Protein AF-A0A4R2IYU6-F1 (afdb_monomer)

Solvent-accessible surface area (backbone atoms only — not comparable to full-atom values): 14839 Å² total; per-residue (Å²): 131,87,82,82,88,81,87,75,98,66,88,64,83,90,69,80,81,78,95,63,88,62,85,87,67,79,88,76,94,66,89,81,74,94,73,83,86,86,77,95,80,71,84,42,64,59,97,87,40,78,43,42,67,61,51,51,54,51,47,34,72,75,39,57,57,58,56,26,46,67,47,80,46,49,68,41,36,50,54,26,50,54,53,52,53,53,54,50,52,56,51,52,55,57,43,68,75,42,82,72,53,42,72,46,58,60,93,90,40,75,15,55,51,54,50,53,22,25,50,51,28,48,44,44,56,48,45,42,25,22,60,69,48,48,84,73,74,45,64,37,72,16,45,72,57,85,49,81,77,46,43,96,46,53,65,52,39,82,84,64,82,76,55,68,69,60,53,47,54,52,47,52,54,51,48,52,53,50,52,56,46,46,74,69,53,46,57,69,66,62,70,40,79,43,59,58,57,75,86,69,59,83,66,89,64,90,65,84,64,46,69,57,63,57,55,61,78,80,70,75,69,80,81,84,74,77,81,76,78,77,83,73,92,128

pLDDT: mean 80.64, std 23.34, range [22.22, 97.94]

Sequence (234 aa):
MRSMTRYVDEDLHGAEFRECDLTGARLIGVVMQDAVIDGLITNLVVNGVEVTEYVEAELDRRHPVRVLIRSEDPADLREASRQLHAGWAATIERIRRTPGIERRSVNDEWSAVQTMRHLVFVHDSWFRRCCLGSTELFTPMGIGTTVEPYRGAHRLDLSLDPALDEIVSVRDAQTAELEAWLDEVTVEQLAARAPVPTTMSGRRTPGAARCGSASARCSTRPSSTTASASATST

InterPro domains:
  IPR001646 Pentapeptide repeat [PF00805] (12-34)
  IPR024775 Hercynine oxygenase, DinB-like domain [PF12867] (83-199)
  IPR034660 DinB/YfiT-like putative metalloenzymes [SSF109854] (103-197)

Radius of gyration: 20.35 Å; Cα contacts (8 Å, |Δi|>4): 181; chains: 1; bounding box: 49×52×54 Å

Secondary structure (DSSP, 8-state):
--------S---TT----S---TT----S---SS----SS--S-EETTEE-HHHHHHHHHHH-THHHHHT-S-HHHHHHHHHH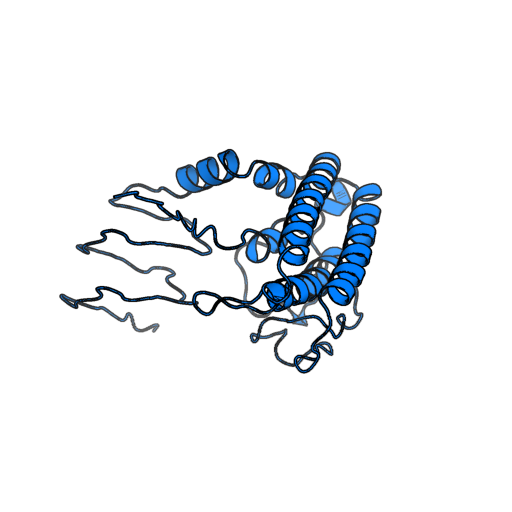HHHHHHHHHHHHHTSTTGGG--STTPPPHHHHHHHHHHHIIIIIIIIIS---PPPPTT----SSTTSTT-TT--TT----HHHHHHHHHHHHHHHHHHHHH--HHHHHSPP---GGG--S--SS---HHHHHHHHHS-S------------

Structure (mmCIF, N/CA/C/O backbone):
data_AF-A0A4R2IYU6-F1
#
_entry.id   AF-A0A4R2IYU6-F1
#
loop_
_atom_site.group_PDB
_atom_site.id
_atom_site.type_symbol
_atom_site.label_atom_id
_atom_site.label_alt_id
_atom_site.label_comp_id
_atom_site.label_asym_id
_atom_site.label_entity_id
_atom_site.label_seq_id
_atom_site.pdbx_PDB_ins_code
_atom_site.Cartn_x
_atom_site.Cartn_y
_atom_site.Cartn_z
_atom_site.occupancy
_atom_site.B_iso_or_equiv
_atom_site.auth_seq_id
_atom_site.auth_comp_id
_atom_site.auth_asym_id
_atom_site.auth_atom_id
_atom_site.pdbx_PDB_model_num
ATOM 1 N N . MET A 1 1 ? -23.569 17.917 -15.117 1.00 43.69 1 MET A N 1
ATOM 2 C CA . MET A 1 1 ? -23.890 16.497 -15.387 1.00 43.69 1 MET A CA 1
ATOM 3 C C . MET A 1 1 ? -22.587 15.785 -15.696 1.00 43.69 1 MET A C 1
ATOM 5 O O . MET A 1 1 ? -21.862 16.279 -16.548 1.00 43.69 1 MET A O 1
ATOM 9 N N . ARG A 1 2 ? -22.235 14.702 -14.990 1.00 60.19 2 ARG A N 1
ATOM 10 C CA . ARG A 1 2 ? -21.120 13.854 -15.441 1.00 60.19 2 ARG A CA 1
ATOM 11 C C . ARG A 1 2 ? -21.584 13.166 -16.725 1.00 60.19 2 ARG A C 1
ATOM 13 O O . ARG A 1 2 ? -22.625 12.517 -16.706 1.00 60.19 2 ARG A O 1
ATOM 20 N N . SER A 1 3 ? -20.877 13.394 -17.828 1.00 71.50 3 SER A N 1
ATOM 21 C CA . SER A 1 3 ? -21.131 12.673 -19.074 1.00 71.50 3 SER A CA 1
ATOM 22 C C . SER A 1 3 ? -20.770 11.206 -18.855 1.00 71.50 3 SER A C 1
ATOM 24 O O . SER A 1 3 ? -19.702 10.919 -18.316 1.00 71.50 3 SER A O 1
ATOM 26 N N . MET A 1 4 ? -21.668 10.291 -19.213 1.00 77.19 4 MET A N 1
ATOM 27 C CA . MET A 1 4 ? -21.377 8.861 -19.226 1.00 77.19 4 MET A CA 1
ATOM 28 C C . MET A 1 4 ? -20.820 8.517 -20.605 1.00 77.19 4 MET A C 1
ATOM 30 O O . MET A 1 4 ? -21.547 8.587 -21.594 1.00 77.19 4 MET A O 1
ATOM 34 N N . THR A 1 5 ? -19.546 8.137 -20.673 1.00 86.19 5 THR A N 1
ATOM 35 C CA . THR A 1 5 ? -18.973 7.556 -21.892 1.00 86.19 5 THR A CA 1
ATOM 36 C C . THR A 1 5 ? -19.460 6.116 -22.021 1.00 86.19 5 THR A C 1
ATOM 38 O O . THR A 1 5 ? -19.359 5.339 -21.070 1.00 86.19 5 THR A O 1
ATOM 41 N N . ARG A 1 6 ? -20.021 5.761 -23.180 1.00 88.94 6 ARG A N 1
ATOM 42 C CA . ARG A 1 6 ? -20.511 4.413 -23.486 1.00 88.94 6 ARG A CA 1
ATOM 43 C C . ARG A 1 6 ? -19.788 3.893 -24.724 1.00 88.94 6 ARG A C 1
ATOM 45 O O . ARG A 1 6 ? -19.853 4.536 -25.764 1.00 88.94 6 ARG A O 1
ATOM 52 N N . TYR A 1 7 ? -19.167 2.726 -24.600 1.00 91.12 7 TYR A N 1
ATOM 53 C CA . TYR A 1 7 ? -18.587 1.969 -25.709 1.00 91.12 7 TYR A CA 1
ATOM 54 C C . TYR A 1 7 ? -19.584 0.872 -26.116 1.00 91.12 7 TYR A C 1
ATOM 56 O O . TYR A 1 7 ? -20.155 0.221 -25.237 1.00 91.12 7 TYR A O 1
ATOM 64 N N . VAL A 1 8 ? -19.873 0.724 -27.412 1.00 92.75 8 VAL A N 1
ATOM 65 C CA . VAL A 1 8 ? -20.864 -0.232 -27.946 1.00 92.75 8 VAL A CA 1
ATOM 66 C C . VAL A 1 8 ? -20.242 -0.964 -29.124 1.00 92.75 8 VAL A C 1
ATOM 68 O O . VAL A 1 8 ? -19.805 -0.303 -30.055 1.00 92.75 8 VAL A O 1
ATOM 71 N N . ASP A 1 9 ? -20.214 -2.297 -29.063 1.00 90.31 9 ASP A N 1
ATOM 72 C CA . ASP A 1 9 ? -19.610 -3.179 -30.077 1.00 90.31 9 ASP A CA 1
ATOM 73 C C . ASP A 1 9 ? -18.148 -2.829 -30.425 1.00 90.31 9 ASP A C 1
ATOM 75 O O . ASP A 1 9 ? -17.659 -3.135 -31.509 1.00 90.31 9 ASP A O 1
ATOM 79 N N . GLU A 1 10 ? -17.446 -2.198 -29.479 1.00 90.81 10 GLU A N 1
ATOM 80 C CA . GLU A 1 10 ? -16.032 -1.846 -29.598 1.00 90.81 10 GLU A CA 1
ATOM 81 C C . GLU A 1 10 ? -15.148 -3.017 -29.166 1.00 90.81 10 GLU A C 1
ATOM 83 O O . GLU A 1 10 ? -15.394 -3.652 -28.133 1.00 90.81 10 GLU A O 1
ATOM 88 N N . ASP A 1 11 ? -14.081 -3.259 -29.926 1.00 90.81 11 ASP A N 1
ATOM 89 C CA . ASP A 1 11 ? -13.046 -4.215 -29.552 1.00 90.81 11 ASP A CA 1
ATOM 90 C C . ASP A 1 11 ? -12.036 -3.551 -28.605 1.00 90.81 11 ASP A C 1
ATOM 92 O O . ASP A 1 11 ? -11.278 -2.660 -28.990 1.00 90.81 11 ASP A O 1
ATOM 96 N N . LEU A 1 12 ? -12.050 -3.983 -27.343 1.00 91.00 12 LEU A N 1
ATOM 97 C CA . LEU A 1 12 ? -11.116 -3.552 -26.299 1.00 91.00 12 LEU A CA 1
ATOM 98 C C . LEU A 1 12 ? -10.103 -4.652 -25.952 1.00 91.00 12 LEU A C 1
ATOM 100 O O . LEU A 1 12 ? -9.569 -4.680 -24.840 1.00 91.00 12 LEU A O 1
ATOM 104 N N . HIS A 1 13 ? -9.850 -5.590 -26.867 1.00 91.31 13 HIS A N 1
ATOM 105 C CA . HIS A 1 13 ? -8.837 -6.614 -26.665 1.00 91.31 13 HIS A CA 1
ATOM 106 C C . HIS A 1 13 ? -7.462 -5.985 -26.393 1.00 91.31 13 HIS A C 1
ATOM 108 O O . HIS A 1 13 ? -6.998 -5.107 -27.118 1.00 91.31 13 HIS A O 1
ATOM 114 N N . GLY A 1 14 ? -6.809 -6.434 -25.317 1.00 88.88 14 GLY A N 1
ATOM 115 C CA . GLY A 1 14 ? -5.515 -5.901 -24.886 1.00 88.88 14 GLY A CA 1
ATOM 116 C C . GLY A 1 14 ? -5.564 -4.504 -24.253 1.00 88.88 14 GLY A C 1
ATOM 117 O O . GLY A 1 14 ? -4.506 -3.922 -24.028 1.00 88.88 14 GLY A O 1
ATOM 118 N N . ALA A 1 15 ? -6.747 -3.952 -23.957 1.00 91.50 15 ALA A N 1
ATOM 119 C CA . ALA A 1 15 ? -6.852 -2.667 -23.271 1.00 91.50 15 ALA A CA 1
ATOM 120 C C . ALA A 1 15 ? -6.347 -2.752 -21.817 1.00 91.50 15 ALA A C 1
ATOM 122 O O . ALA A 1 15 ? -6.791 -3.600 -21.042 1.00 91.50 15 ALA A O 1
ATOM 123 N N . GLU A 1 16 ? -5.469 -1.822 -21.434 1.00 90.19 16 GLU A N 1
ATOM 124 C CA . GLU A 1 16 ? -5.011 -1.625 -20.055 1.00 90.19 16 GLU A CA 1
ATOM 125 C C . GLU A 1 16 ? -5.639 -0.355 -19.466 1.00 90.19 16 GLU A C 1
ATOM 127 O O . GLU A 1 16 ? -5.557 0.730 -20.045 1.00 90.19 16 GLU A O 1
ATOM 132 N N . PHE A 1 17 ? -6.241 -0.482 -18.282 1.00 90.25 17 PHE A N 1
ATOM 133 C CA . PHE A 1 17 ? -6.795 0.639 -17.522 1.00 90.25 17 PHE A CA 1
ATOM 134 C C . PHE A 1 17 ? -5.926 0.913 -16.290 1.00 90.25 17 PHE A C 1
ATOM 136 O O . PHE A 1 17 ? -6.202 0.413 -15.201 1.00 90.25 17 PHE A O 1
ATOM 143 N N . ARG A 1 18 ? -4.872 1.720 -16.451 1.00 86.00 18 ARG A N 1
ATOM 144 C CA . ARG A 1 18 ? -3.961 2.102 -15.360 1.00 86.00 18 ARG A CA 1
ATOM 145 C C . ARG A 1 18 ? -4.443 3.375 -14.659 1.00 86.00 18 ARG A C 1
ATOM 147 O O . ARG A 1 18 ? -4.779 4.356 -15.316 1.00 86.00 18 ARG A O 1
ATOM 154 N N . GLU A 1 19 ? -4.501 3.344 -13.325 1.00 82.56 19 GLU A N 1
ATOM 155 C CA . GLU A 1 19 ? -4.902 4.479 -12.465 1.00 82.56 19 GLU A CA 1
ATOM 156 C C . GLU A 1 19 ? -6.270 5.110 -12.823 1.00 82.56 19 GLU A C 1
ATOM 158 O O . GLU A 1 19 ? -6.508 6.304 -12.631 1.00 82.56 19 GLU A O 1
ATOM 163 N N . CYS A 1 20 ? -7.201 4.302 -13.340 1.00 86.62 20 CYS A N 1
ATOM 164 C CA . CYS A 1 20 ? -8.527 4.753 -13.758 1.00 86.62 20 CYS A CA 1
ATOM 165 C C . CYS A 1 20 ? -9.568 4.641 -12.631 1.00 86.62 20 CYS 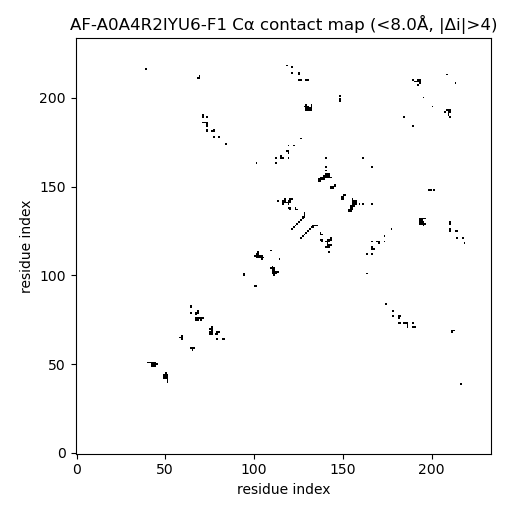A C 1
ATOM 167 O O . CYS A 1 20 ? -9.695 3.603 -11.983 1.00 86.62 20 CYS A O 1
ATOM 169 N N . ASP A 1 21 ? -10.385 5.683 -12.447 1.00 87.56 21 ASP A N 1
ATOM 170 C CA . ASP A 1 21 ? -11.579 5.607 -11.596 1.00 87.56 21 ASP A CA 1
ATOM 171 C C . ASP A 1 21 ? -12.714 4.899 -12.354 1.00 87.56 21 ASP A C 1
ATOM 173 O O . ASP A 1 21 ? -13.377 5.489 -13.209 1.00 87.56 21 ASP A O 1
ATOM 177 N N . LEU A 1 22 ? -12.931 3.623 -12.028 1.00 90.44 22 LEU A N 1
ATOM 178 C CA . LEU A 1 22 ? -14.011 2.797 -12.577 1.00 90.44 22 LEU A CA 1
ATOM 179 C C . LEU A 1 22 ? -15.264 2.781 -11.685 1.00 90.44 22 LEU A C 1
ATOM 181 O O . LEU A 1 22 ? -16.122 1.907 -11.831 1.00 90.44 22 LEU A O 1
ATOM 185 N N . THR A 1 23 ? -15.410 3.737 -10.761 1.00 89.62 23 THR A N 1
ATOM 186 C CA . THR A 1 23 ? -16.588 3.816 -9.888 1.00 89.62 23 THR A CA 1
ATOM 187 C C . THR A 1 23 ? -17.872 3.913 -10.713 1.00 89.62 23 THR A C 1
ATOM 189 O O . THR A 1 23 ? -18.093 4.869 -11.457 1.00 89.62 23 THR A O 1
ATOM 192 N N . GLY A 1 24 ? -18.757 2.927 -10.549 1.00 90.50 24 GLY A N 1
ATOM 193 C CA . GLY A 1 24 ? -20.026 2.853 -11.274 1.00 90.50 24 GLY A CA 1
ATOM 194 C C . GLY A 1 24 ? -19.912 2.372 -12.726 1.00 90.50 24 GLY A C 1
ATOM 195 O O . GLY A 1 24 ? -20.913 2.421 -13.446 1.00 90.50 24 GLY A O 1
ATOM 196 N N . ALA A 1 25 ? -18.739 1.901 -13.165 1.00 92.81 25 ALA A N 1
ATOM 197 C CA . ALA A 1 25 ? -18.583 1.252 -14.462 1.00 92.81 25 ALA A CA 1
ATOM 198 C C . ALA A 1 25 ? -19.480 0.007 -14.559 1.00 92.81 2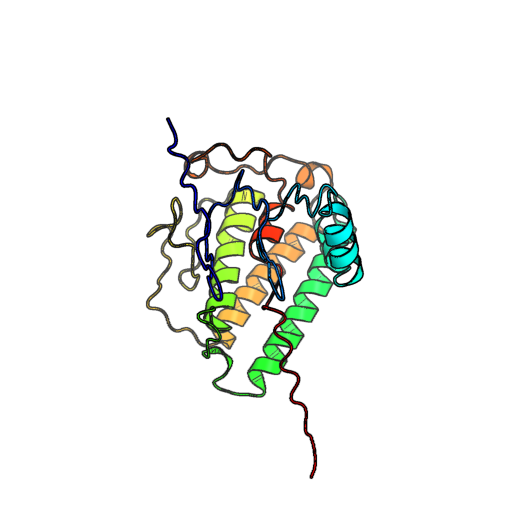5 ALA A C 1
ATOM 200 O O . ALA A 1 25 ? -19.673 -0.730 -13.591 1.00 92.81 25 ALA A O 1
ATOM 201 N N . ARG A 1 26 ? -20.056 -0.225 -15.744 1.00 92.94 26 ARG A N 1
ATOM 202 C CA . ARG A 1 26 ? -20.939 -1.366 -16.014 1.00 92.94 26 ARG A CA 1
ATOM 203 C C . ARG A 1 26 ? -20.445 -2.115 -17.241 1.00 92.94 26 ARG A C 1
ATOM 205 O O . ARG A 1 26 ? -20.504 -1.587 -18.346 1.00 92.94 26 ARG A O 1
ATOM 212 N N . LEU A 1 27 ? -20.017 -3.354 -17.030 1.00 93.06 27 LEU A N 1
ATOM 213 C CA . LEU A 1 27 ? -19.552 -4.268 -18.067 1.00 93.06 27 LEU A CA 1
ATOM 214 C C . LEU A 1 27 ? -20.705 -5.221 -18.423 1.00 93.06 27 LEU A C 1
ATOM 216 O O . LEU A 1 27 ? -20.923 -6.221 -17.747 1.00 93.06 27 LEU A O 1
ATOM 220 N N . ILE A 1 28 ? -21.520 -4.857 -19.419 1.00 92.69 28 ILE A N 1
ATOM 221 C CA . ILE A 1 28 ? -22.742 -5.593 -19.794 1.00 92.69 28 ILE A CA 1
ATOM 222 C C . ILE A 1 28 ? -22.544 -6.234 -21.163 1.00 92.69 28 ILE A C 1
ATOM 224 O O . ILE A 1 28 ? -22.266 -5.521 -22.122 1.00 92.69 28 ILE A O 1
ATOM 228 N N . GLY A 1 29 ? -22.733 -7.553 -21.258 1.00 92.00 29 GLY A N 1
ATOM 229 C CA . GLY A 1 29 ? -22.579 -8.287 -22.521 1.00 92.00 29 GLY A CA 1
ATOM 230 C C . GLY A 1 29 ? -21.136 -8.347 -23.032 1.00 92.00 29 GLY A C 1
ATOM 231 O O . GLY A 1 29 ? -20.924 -8.601 -24.210 1.00 92.00 29 GLY A O 1
ATOM 232 N N . VAL A 1 30 ? -20.154 -8.088 -22.163 1.00 93.56 30 VAL A N 1
ATOM 233 C CA . VAL A 1 30 ? -18.732 -8.117 -22.516 1.00 93.56 30 VAL A CA 1
ATOM 234 C C . VAL A 1 30 ? -18.206 -9.548 -22.592 1.00 93.56 30 VAL A C 1
ATOM 236 O O . VAL A 1 30 ? -18.663 -10.432 -21.864 1.00 93.56 30 VAL A O 1
ATOM 239 N N . VAL A 1 31 ? -17.186 -9.760 -23.419 1.00 92.69 31 VAL A N 1
ATOM 240 C CA . VAL A 1 31 ? -16.350 -10.961 -23.362 1.00 92.69 31 VAL A CA 1
ATOM 241 C C . VAL A 1 31 ? -15.162 -10.658 -22.452 1.00 92.69 31 VAL A C 1
ATOM 243 O O . VAL A 1 31 ? -14.342 -9.804 -22.772 1.00 92.69 31 VAL A O 1
ATOM 246 N N . MET A 1 32 ? -15.075 -11.340 -21.308 1.00 90.81 32 MET A N 1
ATOM 247 C CA . MET A 1 32 ? -13.941 -11.238 -20.381 1.00 90.81 32 MET A CA 1
ATOM 248 C C . MET A 1 32 ? -13.262 -12.599 -20.252 1.00 90.81 32 MET A C 1
ATOM 250 O O . MET A 1 32 ? -13.697 -13.449 -19.479 1.00 90.81 32 MET A O 1
ATOM 254 N N . GLN A 1 33 ? -12.208 -12.801 -21.037 1.00 91.81 33 GLN A N 1
ATOM 255 C CA . GLN A 1 33 ? -11.322 -13.964 -20.974 1.00 91.81 33 GLN A CA 1
ATOM 256 C C . GLN A 1 33 ? -9.929 -13.466 -20.597 1.00 91.81 33 GLN A C 1
ATOM 258 O O . GLN A 1 33 ? -9.501 -12.435 -21.109 1.00 91.81 33 GLN A O 1
ATOM 263 N N . ASP A 1 34 ? -9.279 -14.146 -19.650 1.00 92.25 34 ASP A N 1
ATOM 264 C CA . ASP A 1 34 ? -7.951 -13.780 -19.132 1.00 92.25 34 ASP A CA 1
ATOM 265 C C . ASP A 1 34 ? -7.846 -12.333 -18.604 1.00 92.25 34 ASP A C 1
ATOM 267 O O . ASP A 1 34 ? -6.776 -11.729 -18.571 1.00 92.25 34 ASP A O 1
ATOM 271 N N . ALA A 1 35 ? -8.972 -11.770 -18.154 1.00 92.38 35 ALA A N 1
ATOM 272 C CA . ALA A 1 35 ? -9.025 -10.430 -17.589 1.00 92.38 35 ALA A CA 1
ATOM 273 C C . ALA A 1 35 ? -8.446 -10.411 -16.167 1.00 92.38 35 ALA A C 1
ATOM 275 O O . ALA A 1 35 ? -8.871 -11.174 -15.295 1.00 92.38 35 ALA A O 1
ATOM 276 N N . VAL A 1 36 ? -7.519 -9.487 -15.923 1.00 91.88 36 VAL A N 1
ATOM 277 C CA . VAL A 1 36 ? -6.934 -9.240 -14.603 1.00 91.88 36 VAL A CA 1
ATOM 278 C C . VAL A 1 36 ? -7.460 -7.914 -14.073 1.00 91.88 36 VAL A C 1
ATOM 280 O O . VAL A 1 36 ? -7.425 -6.901 -14.767 1.00 91.88 36 VAL A O 1
ATOM 283 N N . ILE A 1 37 ? -7.953 -7.927 -12.836 1.00 92.44 37 ILE A N 1
ATOM 284 C CA . ILE A 1 37 ? -8.394 -6.730 -12.122 1.00 92.44 37 ILE A CA 1
ATOM 285 C C . ILE A 1 37 ? -7.563 -6.641 -10.847 1.00 92.44 37 ILE A C 1
ATOM 287 O O . ILE A 1 37 ? -7.622 -7.538 -10.006 1.00 92.44 37 ILE A O 1
ATOM 291 N N . ASP A 1 38 ? -6.797 -5.565 -10.716 1.00 89.00 38 ASP A N 1
ATOM 292 C CA . ASP A 1 38 ? -5.975 -5.270 -9.546 1.00 89.00 38 ASP A CA 1
ATOM 293 C C . ASP A 1 38 ? -6.199 -3.808 -9.138 1.00 89.00 38 ASP A C 1
ATOM 295 O O . ASP A 1 38 ? -6.287 -2.920 -9.989 1.00 89.00 38 ASP A O 1
ATOM 299 N N . GLY A 1 39 ? -6.381 -3.567 -7.840 1.00 88.50 39 GLY A N 1
ATOM 300 C CA . GLY A 1 39 ? -6.621 -2.237 -7.292 1.00 88.50 39 GLY A CA 1
ATOM 301 C C . GLY A 1 39 ? -7.490 -2.248 -6.036 1.00 88.50 39 GLY A C 1
ATOM 302 O O . GLY A 1 39 ? -7.691 -3.276 -5.387 1.00 88.50 39 GLY A O 1
ATOM 303 N N . LEU A 1 40 ? -8.039 -1.080 -5.690 1.00 86.94 40 LEU A N 1
ATOM 304 C CA . LEU A 1 40 ? -9.013 -0.950 -4.605 1.00 86.94 40 LEU A CA 1
ATOM 305 C C . LEU A 1 40 ? -10.400 -1.381 -5.095 1.00 86.94 40 LEU A C 1
ATOM 307 O O . LEU A 1 40 ? -11.165 -0.578 -5.629 1.00 86.94 40 LEU A O 1
ATOM 311 N N . ILE A 1 41 ? -10.717 -2.655 -4.899 1.00 91.56 41 ILE A N 1
ATOM 312 C CA . ILE A 1 41 ? -11.961 -3.264 -5.368 1.00 91.56 41 ILE A CA 1
ATOM 313 C C . ILE A 1 41 ? -12.922 -3.396 -4.189 1.00 91.56 41 ILE A C 1
ATOM 315 O O . ILE A 1 41 ? -12.610 -4.035 -3.190 1.00 91.56 41 ILE A O 1
ATOM 319 N N . THR A 1 42 ? -14.108 -2.802 -4.308 1.00 91.50 42 THR A N 1
ATOM 320 C CA . THR A 1 42 ? -15.197 -2.982 -3.338 1.00 91.50 42 THR A CA 1
ATOM 321 C C . THR A 1 42 ? -16.509 -3.205 -4.078 1.00 91.50 42 THR A C 1
ATOM 323 O O . THR A 1 42 ? -16.722 -2.617 -5.140 1.00 91.50 42 THR A O 1
ATOM 326 N N . ASN A 1 43 ? -17.382 -4.041 -3.516 1.00 94.75 43 ASN A N 1
ATOM 327 C CA . ASN A 1 43 ? -18.715 -4.347 -4.042 1.00 94.75 43 ASN A CA 1
ATOM 328 C C . ASN A 1 43 ? -18.683 -4.833 -5.507 1.00 94.75 43 ASN A C 1
ATOM 330 O O . ASN A 1 43 ? -19.474 -4.376 -6.341 1.00 94.75 43 ASN A O 1
ATOM 334 N N . LEU A 1 44 ? -17.732 -5.712 -5.841 1.00 95.38 44 LEU A N 1
ATOM 335 C CA . LEU A 1 44 ? -17.570 -6.225 -7.200 1.00 95.38 44 LEU A CA 1
ATOM 336 C C . LEU A 1 44 ? -18.611 -7.307 -7.475 1.00 95.38 44 LEU A C 1
ATOM 338 O O . LEU A 1 44 ? -18.635 -8.345 -6.821 1.00 95.38 44 LEU A O 1
ATOM 342 N N . VAL A 1 45 ? -19.424 -7.092 -8.508 1.00 96.38 45 VAL A N 1
ATOM 343 C CA . VAL A 1 45 ? -20.440 -8.054 -8.939 1.00 96.38 45 VAL A CA 1
ATOM 344 C C . VAL A 1 45 ? -20.035 -8.692 -10.265 1.00 96.38 45 VAL A C 1
ATOM 346 O O . VAL A 1 45 ? -19.926 -8.004 -11.279 1.00 96.38 45 VAL A O 1
ATOM 349 N N . VAL A 1 46 ? -19.873 -10.016 -10.277 1.00 96.31 46 VAL A N 1
ATOM 350 C CA . VAL A 1 46 ? -19.584 -10.820 -11.472 1.00 96.31 46 VAL A CA 1
ATOM 351 C C . VAL A 1 46 ? -20.803 -11.677 -11.790 1.00 96.31 46 VAL A C 1
ATOM 353 O O . VAL A 1 46 ? -21.230 -12.485 -10.971 1.00 96.31 46 VAL A O 1
ATOM 356 N N . ASN A 1 47 ? -21.394 -11.491 -12.974 1.00 94.81 47 ASN A N 1
ATOM 357 C CA . ASN A 1 47 ? -22.594 -12.221 -13.413 1.00 94.81 47 ASN A CA 1
ATOM 358 C C . ASN A 1 47 ? -23.748 -12.215 -12.384 1.00 94.81 47 ASN A C 1
ATOM 360 O O . ASN A 1 47 ? -24.472 -13.196 -12.242 1.00 94.81 47 ASN A O 1
ATOM 364 N N . GLY A 1 48 ? -23.924 -11.104 -11.661 1.00 95.75 48 GLY A N 1
ATOM 365 C CA . GLY A 1 48 ? -24.971 -10.948 -10.643 1.00 95.75 48 GLY A CA 1
ATOM 366 C C . GLY A 1 48 ? -24.601 -11.442 -9.239 1.00 95.75 48 GLY A C 1
ATOM 367 O O . GLY A 1 48 ? -25.417 -11.305 -8.333 1.00 95.75 48 GLY A O 1
ATOM 368 N N . VAL A 1 49 ? -23.387 -11.963 -9.038 1.00 97.31 49 VAL A N 1
ATOM 369 C CA . VAL A 1 49 ? -22.881 -12.425 -7.737 1.00 97.31 49 VAL A CA 1
ATOM 370 C C . VAL A 1 49 ? -21.864 -11.428 -7.189 1.00 97.31 49 VAL A C 1
ATOM 372 O O . VAL A 1 49 ? -20.903 -11.098 -7.877 1.00 97.31 49 VAL A O 1
ATOM 375 N N . GLU A 1 50 ? -22.072 -10.950 -5.963 1.00 97.19 50 GLU A N 1
ATOM 376 C CA . GLU A 1 50 ? -21.076 -10.171 -5.215 1.00 97.19 50 GLU A CA 1
ATOM 377 C C . GLU A 1 50 ? -19.929 -11.108 -4.804 1.00 97.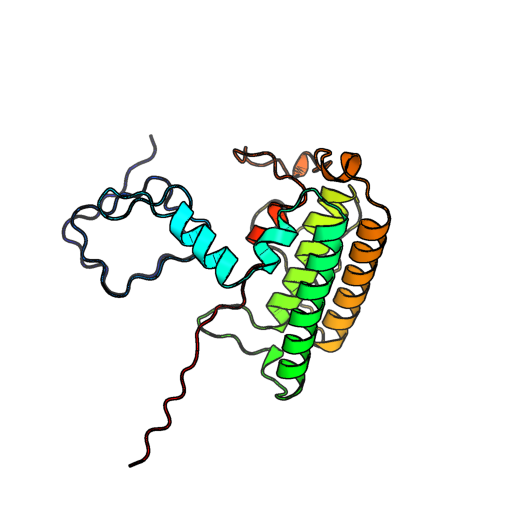19 50 GLU A C 1
ATOM 379 O O . GLU A 1 50 ? -20.179 -12.155 -4.206 1.00 97.19 50 GLU A O 1
ATOM 384 N N . VAL A 1 51 ? -18.692 -10.781 -5.187 1.00 97.19 51 VAL A N 1
ATOM 385 C CA . VAL A 1 51 ? -17.522 -11.655 -4.980 1.00 97.19 51 VAL A CA 1
ATOM 386 C C . VAL A 1 51 ? -16.451 -11.049 -4.075 1.00 97.19 51 VAL A C 1
ATOM 388 O O . VAL A 1 51 ? -15.453 -11.719 -3.805 1.00 97.19 51 VAL A O 1
ATOM 391 N N . THR A 1 52 ? -16.606 -9.809 -3.603 1.00 95.50 52 THR A N 1
ATOM 392 C CA . THR A 1 52 ? -15.592 -9.129 -2.788 1.00 95.50 52 THR A CA 1
ATOM 393 C C . THR A 1 52 ? -15.285 -9.907 -1.511 1.00 95.50 52 THR A C 1
ATOM 395 O O . THR A 1 52 ? -14.108 -10.102 -1.218 1.00 95.50 52 THR A O 1
ATOM 398 N N . GLU A 1 53 ? -16.282 -10.431 -0.792 1.00 94.81 53 GLU A N 1
ATOM 399 C CA . GLU A 1 53 ? -16.019 -11.205 0.436 1.00 94.81 53 GLU A CA 1
ATOM 400 C C . GLU A 1 53 ? -15.217 -12.487 0.172 1.00 94.81 53 GLU A C 1
ATOM 402 O O . GLU A 1 53 ? -14.289 -12.808 0.917 1.00 94.81 53 GLU A O 1
ATOM 407 N N . TYR A 1 54 ? -15.528 -13.199 -0.915 1.00 95.75 54 TYR A N 1
ATOM 408 C CA . TYR A 1 54 ? -14.777 -14.390 -1.317 1.00 95.75 54 TYR A CA 1
ATOM 409 C C . TYR A 1 54 ? -13.316 -14.048 -1.638 1.00 95.75 54 TYR A C 1
ATOM 411 O O . TYR A 1 54 ? -12.401 -14.752 -1.206 1.00 95.75 54 TYR A O 1
ATOM 419 N N . VAL A 1 55 ? -13.088 -12.953 -2.370 1.00 95.81 55 VAL A N 1
ATOM 420 C CA . VAL A 1 55 ? -11.737 -12.493 -2.715 1.00 95.81 55 VAL A CA 1
ATOM 421 C C . VAL A 1 55 ? -10.966 -12.075 -1.463 1.00 95.81 55 VAL A C 1
ATOM 423 O O . VAL A 1 55 ? -9.817 -12.481 -1.311 1.00 95.81 55 VAL A O 1
ATOM 426 N N . GLU A 1 56 ? -11.580 -11.323 -0.546 1.00 94.06 56 GLU A N 1
ATOM 427 C CA . GLU A 1 56 ? -10.941 -10.914 0.712 1.00 94.06 56 GLU A CA 1
ATOM 428 C C . GLU A 1 56 ? -10.578 -12.116 1.591 1.00 94.06 56 GLU A C 1
ATOM 430 O O . GLU A 1 56 ? -9.437 -12.221 2.044 1.00 94.06 56 GLU A O 1
ATOM 435 N N . ALA A 1 57 ? -11.489 -13.080 1.755 1.00 95.38 57 ALA A N 1
ATOM 436 C CA . ALA A 1 57 ? -11.210 -14.308 2.497 1.00 95.38 57 ALA A CA 1
ATOM 437 C C . ALA A 1 57 ? -10.047 -15.102 1.878 1.00 95.38 57 ALA A C 1
ATOM 439 O O . ALA A 1 57 ? -9.197 -15.649 2.587 1.00 95.38 57 ALA A O 1
ATOM 440 N N . GLU A 1 58 ? -9.970 -15.142 0.548 1.00 96.81 58 GLU A N 1
ATOM 441 C CA . GLU A 1 58 ? -8.906 -15.853 -0.148 1.00 96.81 58 GLU A CA 1
ATOM 442 C C . GLU A 1 58 ? -7.564 -15.105 -0.113 1.00 96.81 58 GLU A C 1
ATOM 444 O O . GLU A 1 58 ? -6.495 -15.724 -0.052 1.00 96.81 58 GLU A O 1
ATOM 449 N N . LEU A 1 59 ? -7.590 -13.771 -0.083 1.00 94.56 59 LEU A N 1
ATOM 450 C CA . LEU A 1 59 ? -6.407 -12.959 0.194 1.00 94.56 59 LEU A CA 1
ATOM 451 C C . LEU A 1 59 ? -5.893 -13.201 1.612 1.00 94.56 59 LEU A C 1
ATOM 453 O O . LEU A 1 59 ? -4.684 -13.361 1.782 1.00 94.56 59 LEU A O 1
ATOM 457 N N . ASP A 1 60 ? -6.782 -13.281 2.596 1.00 95.00 60 ASP A N 1
ATOM 458 C CA . ASP A 1 60 ? -6.434 -13.537 3.994 1.00 95.00 60 ASP A CA 1
ATOM 459 C C . ASP A 1 60 ? -5.868 -14.942 4.196 1.00 95.00 60 ASP A C 1
ATOM 461 O O . ASP A 1 60 ? -4.864 -15.112 4.888 1.00 95.00 60 ASP A O 1
ATOM 465 N N . ARG A 1 61 ? -6.427 -15.950 3.516 1.00 96.06 61 ARG A N 1
ATOM 466 C CA . ARG A 1 61 ? -5.880 -17.312 3.532 1.00 96.06 61 ARG A CA 1
ATOM 467 C C . ARG A 1 61 ? -4.467 -17.371 2.945 1.00 96.06 61 ARG A C 1
ATOM 469 O O . ARG A 1 61 ? -3.616 -18.095 3.458 1.00 96.06 61 ARG A O 1
ATOM 476 N N . ARG A 1 62 ? -4.212 -16.644 1.850 1.00 95.31 62 ARG A N 1
ATOM 477 C CA . ARG A 1 62 ? -2.891 -16.603 1.192 1.00 95.31 62 ARG A CA 1
ATOM 478 C C . ARG A 1 62 ? -1.880 -15.744 1.945 1.00 95.31 62 ARG A C 1
ATOM 480 O O . ARG A 1 62 ? -0.689 -16.032 1.876 1.00 95.31 62 ARG A O 1
ATOM 487 N N . HIS A 1 63 ? -2.345 -14.703 2.631 1.00 92.38 63 HIS A N 1
ATOM 488 C CA . HIS A 1 63 ? -1.520 -13.718 3.331 1.00 92.38 63 HIS A CA 1
ATOM 489 C C . HIS A 1 63 ? -2.058 -13.480 4.749 1.00 92.38 63 HIS A C 1
ATOM 491 O O . HIS A 1 63 ? -2.629 -12.417 5.006 1.00 92.38 63 HIS A O 1
ATOM 497 N N . PRO A 1 64 ? -1.847 -14.419 5.693 1.00 92.69 64 PRO A N 1
ATOM 498 C CA . PRO A 1 64 ? -2.442 -14.350 7.033 1.00 92.69 64 PRO A CA 1
ATOM 499 C C . PRO A 1 64 ? -2.092 -13.081 7.820 1.00 92.69 64 PRO A C 1
ATOM 501 O O . PRO A 1 64 ? -2.901 -12.598 8.611 1.00 92.69 64 PRO A O 1
ATOM 504 N N . VAL A 1 65 ? -0.927 -12.479 7.550 1.00 94.12 65 VAL A N 1
ATOM 505 C CA . VAL A 1 65 ? -0.507 -11.199 8.144 1.00 94.12 65 VAL A CA 1
ATOM 506 C C . VAL A 1 65 ? -1.522 -10.070 7.906 1.00 94.12 65 VAL A C 1
ATOM 508 O O . VAL A 1 65 ? -1.633 -9.165 8.727 1.00 94.12 65 VAL A O 1
ATOM 511 N N . ARG A 1 66 ? -2.332 -10.139 6.834 1.00 93.88 66 ARG A N 1
ATOM 512 C CA . ARG A 1 66 ? -3.418 -9.178 6.563 1.00 93.88 66 ARG A CA 1
ATOM 513 C C . ARG A 1 66 ? -4.440 -9.116 7.691 1.00 93.88 66 ARG A C 1
ATOM 515 O O . ARG A 1 66 ? -5.019 -8.056 7.908 1.00 93.88 66 ARG A O 1
ATOM 522 N N . VAL A 1 67 ? -4.712 -10.238 8.356 1.00 94.56 67 VAL A N 1
ATOM 523 C CA . VAL A 1 67 ? -5.659 -10.300 9.478 1.00 94.56 67 VAL A CA 1
ATOM 524 C C . VAL A 1 67 ? -5.076 -9.560 10.679 1.00 94.56 67 VAL A C 1
ATOM 526 O O . VAL A 1 67 ? -5.747 -8.705 11.246 1.00 94.56 67 VAL A O 1
ATOM 529 N N . LEU A 1 68 ? -3.797 -9.798 10.980 1.00 94.81 68 LEU A N 1
ATOM 530 C CA . LEU A 1 68 ? -3.102 -9.165 12.101 1.00 94.81 68 LEU A CA 1
ATOM 531 C C . LEU A 1 68 ? -3.006 -7.640 11.942 1.00 94.81 68 LEU A C 1
ATOM 533 O O . LEU A 1 68 ? -3.318 -6.909 12.871 1.00 94.81 68 LEU A O 1
ATOM 537 N N . ILE A 1 69 ? -2.666 -7.143 10.745 1.00 92.19 69 ILE A N 1
ATOM 538 C CA . ILE A 1 69 ? -2.559 -5.693 10.458 1.00 92.19 69 ILE A CA 1
ATOM 539 C C . ILE A 1 69 ? -3.897 -4.956 10.658 1.00 92.19 69 ILE A C 1
ATOM 541 O O . ILE A 1 69 ? -3.916 -3.749 10.900 1.00 92.19 69 ILE A O 1
ATOM 545 N N . ARG A 1 70 ? -5.026 -5.662 10.524 1.00 91.38 70 ARG A N 1
ATOM 546 C CA . ARG A 1 70 ? -6.372 -5.103 10.724 1.00 91.38 70 ARG A CA 1
ATOM 547 C C . ARG A 1 70 ? -6.872 -5.243 12.163 1.00 91.38 70 ARG A C 1
ATOM 549 O O . ARG A 1 70 ? -7.972 -4.768 12.438 1.00 91.38 70 ARG A O 1
ATOM 556 N N . SER A 1 71 ? -6.106 -5.882 13.045 1.00 93.38 71 SER A N 1
ATOM 557 C CA . SER A 1 71 ? -6.491 -6.070 14.440 1.00 93.38 71 SER A CA 1
ATOM 558 C C . SER A 1 71 ? -6.518 -4.743 15.199 1.00 93.38 71 SER A C 1
ATOM 560 O O . SER A 1 71 ? -5.776 -3.805 14.899 1.00 93.38 71 SER A O 1
ATOM 562 N N . GLU A 1 72 ? -7.395 -4.683 16.196 1.00 91.75 72 GLU A N 1
ATOM 563 C CA . GLU A 1 72 ? -7.457 -3.593 17.172 1.00 91.75 72 GLU A CA 1
ATOM 564 C C . GLU A 1 72 ? -6.662 -3.932 18.449 1.00 91.75 72 GLU A C 1
ATOM 566 O O . GLU A 1 72 ? -6.663 -3.151 19.398 1.00 91.75 72 GLU A O 1
ATOM 571 N N . ASP A 1 73 ? -5.969 -5.077 18.472 1.00 93.69 73 ASP A N 1
ATOM 572 C CA . ASP A 1 73 ? -5.079 -5.485 19.557 1.00 93.69 73 ASP A CA 1
ATOM 573 C C . ASP A 1 73 ? -3.618 -5.085 19.251 1.00 93.69 73 ASP A C 1
ATOM 575 O O . ASP A 1 73 ? -3.038 -5.551 18.261 1.00 93.69 73 ASP A O 1
ATOM 579 N N . PRO A 1 74 ? -2.972 -4.262 20.100 1.00 94.50 74 PRO A N 1
ATOM 580 C CA . PRO A 1 74 ? -1.548 -3.963 19.988 1.00 94.50 74 PRO A CA 1
ATOM 581 C C . PRO A 1 74 ? -0.643 -5.205 19.930 1.00 94.50 74 PRO A C 1
ATOM 583 O O . PRO A 1 74 ? 0.412 -5.160 19.299 1.00 94.50 74 PRO A O 1
ATOM 586 N N . ALA A 1 75 ? -1.002 -6.317 20.578 1.00 95.75 75 ALA A N 1
ATOM 587 C CA . ALA A 1 75 ? -0.224 -7.556 20.522 1.00 95.75 75 ALA A CA 1
ATOM 588 C C . ALA A 1 75 ? -0.213 -8.160 19.108 1.00 95.75 75 ALA A C 1
ATOM 590 O O . ALA A 1 75 ? 0.854 -8.506 18.595 1.00 95.75 75 ALA A O 1
ATOM 591 N N . ASP A 1 76 ? -1.370 -8.201 18.446 1.00 96.38 76 ASP A N 1
ATOM 592 C CA . ASP A 1 76 ? -1.483 -8.668 17.061 1.00 96.38 76 ASP A CA 1
ATOM 593 C C . ASP A 1 76 ? -0.710 -7.761 16.100 1.00 96.38 76 ASP A C 1
ATOM 595 O O . ASP A 1 76 ? -0.054 -8.247 15.179 1.00 96.38 76 ASP A O 1
ATOM 599 N N . LEU A 1 77 ? -0.737 -6.443 16.322 1.00 95.56 77 LEU A N 1
ATOM 600 C CA . LEU A 1 77 ? 0.006 -5.489 15.497 1.00 95.56 77 LEU A CA 1
ATOM 601 C C . LEU A 1 77 ? 1.525 -5.623 15.657 1.00 95.56 77 LEU A C 1
ATOM 603 O O . LEU A 1 77 ? 2.246 -5.515 14.663 1.00 95.56 77 LEU A O 1
ATOM 607 N N . ARG A 1 78 ? 2.026 -5.906 16.867 1.00 96.25 78 ARG A N 1
ATOM 608 C CA . ARG A 1 78 ? 3.450 -6.231 17.081 1.00 96.25 78 ARG A CA 1
ATOM 609 C C . ARG A 1 78 ? 3.846 -7.492 16.317 1.00 96.25 78 ARG A C 1
ATOM 611 O O . ARG A 1 78 ? 4.867 -7.507 15.631 1.00 96.25 78 ARG A O 1
ATOM 618 N N . GLU A 1 79 ? 3.018 -8.531 16.381 1.00 96.69 79 GLU A N 1
ATOM 619 C CA . GLU A 1 79 ? 3.256 -9.768 15.636 1.00 96.69 79 GLU A CA 1
ATOM 620 C C . GLU A 1 79 ? 3.198 -9.536 14.116 1.00 96.69 79 GLU A C 1
ATOM 622 O O . GLU A 1 79 ? 4.058 -10.026 13.379 1.00 96.69 79 GLU A O 1
ATOM 627 N N . ALA A 1 80 ? 2.253 -8.720 13.640 1.00 96.00 80 ALA A N 1
ATOM 628 C CA . ALA A 1 80 ? 2.187 -8.297 12.245 1.00 96.00 80 ALA A CA 1
ATOM 629 C C . ALA A 1 80 ? 3.471 -7.582 11.805 1.00 96.00 80 ALA A C 1
ATOM 631 O O . ALA A 1 80 ? 4.044 -7.926 10.770 1.00 96.00 80 ALA A O 1
ATOM 632 N N . SER A 1 81 ? 3.929 -6.613 12.606 1.00 94.50 81 SER A N 1
ATOM 633 C CA . SER A 1 81 ? 5.153 -5.840 12.373 1.00 94.50 81 SER A CA 1
ATOM 634 C C . SER A 1 81 ? 6.353 -6.772 12.209 1.00 94.50 81 SER A C 1
ATOM 636 O O . SER A 1 81 ? 7.036 -6.747 11.183 1.00 94.50 81 SER A O 1
ATOM 638 N N . ARG A 1 82 ? 6.528 -7.709 13.150 1.00 95.06 82 ARG A N 1
ATOM 639 C CA . ARG A 1 82 ? 7.602 -8.708 13.121 1.00 95.06 82 ARG A CA 1
ATOM 640 C C . ARG A 1 82 ? 7.575 -9.564 11.850 1.00 95.06 82 ARG A C 1
ATOM 642 O O . ARG A 1 82 ? 8.619 -9.778 11.230 1.00 95.06 82 ARG A O 1
ATOM 649 N N . GLN A 1 83 ? 6.402 -10.059 11.441 1.00 95.75 83 GLN A N 1
ATOM 650 C CA . GLN A 1 83 ? 6.267 -10.869 10.222 1.00 95.75 83 GLN A CA 1
ATOM 651 C C . GLN A 1 83 ? 6.565 -10.063 8.950 1.00 95.75 83 GLN A C 1
ATOM 653 O O . GLN A 1 83 ? 7.270 -10.550 8.062 1.00 95.75 83 GLN A O 1
ATOM 658 N N . LEU A 1 84 ? 6.064 -8.827 8.864 1.00 94.06 84 LEU A N 1
ATOM 659 C CA . LEU A 1 84 ? 6.317 -7.939 7.729 1.00 94.06 84 LEU A CA 1
ATOM 660 C C . LEU A 1 84 ? 7.804 -7.602 7.603 1.00 94.06 84 LEU A C 1
ATOM 662 O O . LEU A 1 84 ? 8.360 -7.711 6.509 1.00 94.06 84 LEU A O 1
ATOM 666 N N . HIS A 1 85 ? 8.461 -7.239 8.706 1.00 92.06 85 HIS A N 1
ATOM 667 C CA . HIS A 1 85 ? 9.885 -6.904 8.706 1.00 92.06 85 HIS A CA 1
ATOM 668 C C . HIS A 1 85 ? 10.755 -8.109 8.344 1.00 92.06 85 HIS A C 1
ATOM 670 O O . HIS A 1 85 ? 11.667 -7.973 7.528 1.00 92.06 85 HIS A O 1
ATOM 676 N N . ALA A 1 86 ? 10.422 -9.312 8.824 1.00 93.75 86 ALA A N 1
ATOM 677 C CA . ALA A 1 86 ? 11.103 -10.535 8.400 1.00 93.75 86 ALA A CA 1
ATOM 678 C C . ALA A 1 86 ? 10.946 -10.804 6.887 1.00 93.75 86 ALA A C 1
ATOM 680 O O . ALA A 1 86 ? 11.915 -11.164 6.212 1.00 93.75 86 ALA A O 1
ATOM 681 N N . GLY A 1 87 ? 9.748 -10.593 6.328 1.00 94.56 87 GLY A N 1
ATOM 682 C CA . GLY A 1 87 ? 9.490 -10.740 4.891 1.00 94.56 87 GLY A CA 1
ATOM 683 C C . GLY A 1 87 ? 10.259 -9.729 4.030 1.00 94.56 87 GLY A C 1
ATOM 684 O O . GLY A 1 87 ? 10.816 -10.087 2.983 1.00 94.56 87 GLY A O 1
ATOM 685 N N . TRP A 1 88 ? 10.347 -8.479 4.488 1.00 94.50 88 TRP A N 1
ATOM 686 C CA . TRP A 1 88 ? 11.154 -7.446 3.838 1.00 94.50 88 TRP A CA 1
ATOM 687 C C . TRP A 1 88 ? 12.647 -7.748 3.918 1.00 94.50 88 TRP A C 1
ATOM 689 O O . TRP A 1 88 ? 13.318 -7.687 2.888 1.00 94.50 88 TRP A O 1
ATOM 699 N N . ALA A 1 89 ? 13.156 -8.164 5.079 1.00 94.75 89 ALA A N 1
ATOM 700 C CA . ALA A 1 89 ? 14.552 -8.563 5.241 1.00 94.75 89 ALA A CA 1
ATOM 701 C C . ALA A 1 89 ? 14.929 -9.696 4.271 1.00 94.75 89 ALA A C 1
ATOM 703 O O . ALA A 1 89 ? 15.910 -9.586 3.537 1.00 94.75 89 ALA A O 1
ATOM 704 N N . ALA A 1 90 ? 14.102 -10.743 4.167 1.00 96.25 90 ALA A N 1
ATOM 705 C CA . ALA A 1 90 ? 14.321 -11.831 3.212 1.00 96.25 90 ALA A CA 1
ATOM 706 C C . ALA A 1 90 ? 14.307 -11.353 1.746 1.00 96.25 90 ALA A C 1
ATOM 708 O O . ALA A 1 90 ? 15.078 -11.842 0.911 1.00 96.25 90 ALA A O 1
ATOM 709 N N . THR A 1 91 ? 13.447 -10.383 1.424 1.00 95.19 91 THR A N 1
ATOM 710 C CA . THR A 1 91 ? 13.374 -9.777 0.088 1.00 95.19 91 THR A CA 1
ATOM 711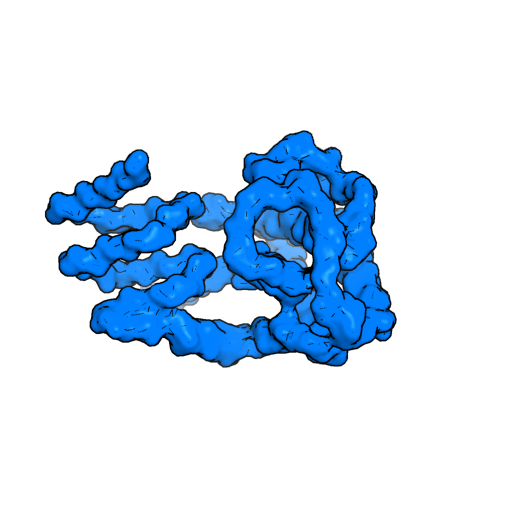 C C . THR A 1 91 ? 14.629 -8.970 -0.235 1.00 95.19 91 THR A C 1
ATOM 713 O O . THR A 1 91 ? 15.199 -9.158 -1.310 1.00 95.19 91 THR A O 1
ATOM 716 N N . ILE A 1 92 ? 15.094 -8.137 0.698 1.00 95.56 92 ILE A N 1
ATOM 717 C CA . ILE A 1 92 ? 16.323 -7.345 0.567 1.00 95.56 92 ILE A CA 1
ATOM 718 C C . ILE A 1 92 ? 17.535 -8.267 0.405 1.00 95.56 92 ILE A C 1
ATOM 720 O O . ILE A 1 92 ? 18.337 -8.070 -0.505 1.00 95.56 92 ILE A O 1
ATOM 724 N N . GLU A 1 93 ? 17.632 -9.333 1.199 1.00 96.19 93 GLU A N 1
ATOM 725 C CA . GLU A 1 93 ? 18.709 -10.321 1.075 1.00 96.19 93 GLU A CA 1
ATOM 726 C C . GLU A 1 93 ? 18.735 -10.994 -0.300 1.00 96.19 93 GLU A C 1
ATOM 728 O O . GLU A 1 93 ? 19.795 -11.220 -0.881 1.00 96.19 93 GLU A O 1
ATOM 733 N N . ARG A 1 94 ? 17.568 -11.295 -0.875 1.00 95.50 94 ARG A N 1
ATOM 734 C CA . ARG A 1 94 ? 17.493 -11.821 -2.243 1.00 95.50 94 ARG A CA 1
ATOM 735 C C . ARG A 1 94 ? 17.946 -10.791 -3.279 1.00 95.50 94 ARG A C 1
ATOM 737 O O . ARG A 1 94 ? 18.626 -11.178 -4.226 1.00 95.50 94 ARG A O 1
ATOM 744 N N . ILE A 1 95 ? 17.602 -9.517 -3.096 1.00 95.12 95 ILE A N 1
ATOM 745 C CA . ILE A 1 95 ? 18.054 -8.427 -3.970 1.00 95.12 95 ILE A CA 1
ATOM 746 C C . ILE A 1 95 ? 19.581 -8.302 -3.921 1.00 95.12 95 ILE A C 1
ATOM 748 O O . ILE A 1 95 ? 20.227 -8.304 -4.967 1.00 95.12 95 ILE A O 1
ATOM 752 N N . ARG A 1 96 ? 20.172 -8.317 -2.720 1.00 94.75 96 ARG A N 1
ATOM 753 C CA . ARG A 1 96 ? 21.629 -8.236 -2.511 1.00 94.75 96 ARG A CA 1
ATOM 754 C C . ARG A 1 96 ? 22.415 -9.340 -3.224 1.00 94.75 96 ARG A C 1
ATOM 756 O O . ARG A 1 96 ? 23.546 -9.113 -3.642 1.00 94.75 96 ARG A O 1
ATOM 763 N N . ARG A 1 97 ? 21.825 -10.526 -3.412 1.00 95.75 97 ARG A N 1
ATOM 764 C CA . ARG A 1 97 ? 22.472 -11.646 -4.124 1.00 95.75 97 ARG A CA 1
ATOM 765 C C . ARG A 1 97 ? 22.623 -11.427 -5.629 1.00 95.75 97 ARG A C 1
ATOM 767 O O . ARG A 1 97 ? 23.378 -12.164 -6.254 1.00 95.75 97 ARG A O 1
ATOM 774 N N . THR A 1 98 ? 21.920 -10.457 -6.216 1.00 93.56 98 THR A N 1
ATOM 775 C CA . THR A 1 98 ? 22.018 -10.156 -7.652 1.00 93.56 98 THR A CA 1
ATOM 776 C C . THR A 1 98 ? 22.205 -8.651 -7.860 1.00 93.56 98 THR A C 1
ATOM 778 O O . THR A 1 98 ? 21.229 -7.943 -8.102 1.00 93.56 98 THR A O 1
ATOM 781 N N . PRO A 1 99 ? 23.443 -8.135 -7.770 1.00 88.94 99 PRO A N 1
ATOM 782 C CA . PRO A 1 99 ? 23.706 -6.707 -7.919 1.00 88.94 99 PRO A CA 1
ATOM 783 C C . PRO A 1 99 ? 23.135 -6.127 -9.219 1.00 88.94 99 PRO A C 1
ATOM 785 O O . PRO A 1 99 ? 23.259 -6.720 -10.294 1.00 88.94 99 PRO A O 1
ATOM 788 N N . GLY A 1 100 ? 22.510 -4.957 -9.120 1.00 91.06 100 GLY A N 1
ATOM 789 C CA . GLY A 1 100 ? 21.893 -4.237 -10.227 1.00 91.06 100 GLY A CA 1
ATOM 790 C C . GLY A 1 100 ? 20.406 -4.536 -10.421 1.00 91.06 100 GLY A C 1
ATOM 791 O O . GLY A 1 100 ? 19.748 -3.784 -11.141 1.00 91.06 100 GLY A O 1
ATOM 792 N N . ILE A 1 101 ? 19.836 -5.582 -9.800 1.00 94.38 101 ILE A N 1
ATOM 793 C CA . ILE A 1 101 ? 18.383 -5.825 -9.893 1.00 94.38 101 ILE A CA 1
ATOM 794 C C . ILE A 1 101 ? 17.580 -4.798 -9.094 1.00 94.38 101 ILE A C 1
ATOM 796 O O . ILE A 1 101 ? 16.423 -4.555 -9.419 1.00 94.38 101 ILE A O 1
ATOM 800 N N . GLU A 1 102 ? 18.182 -4.167 -8.084 1.00 94.94 102 GLU A N 1
ATOM 801 C CA . GLU A 1 102 ? 17.516 -3.189 -7.225 1.00 94.94 102 GLU A CA 1
ATOM 802 C C . GLU A 1 102 ? 17.044 -1.944 -7.985 1.00 94.94 102 GLU A C 1
ATOM 804 O O . GLU A 1 102 ? 16.096 -1.286 -7.558 1.00 94.94 102 GLU A O 1
ATOM 809 N N . ARG A 1 103 ? 17.670 -1.655 -9.134 1.00 95.06 103 ARG A N 1
ATOM 810 C CA . ARG A 1 103 ? 17.326 -0.545 -10.033 1.00 95.06 103 ARG A CA 1
ATOM 811 C C . ARG A 1 103 ? 16.537 -0.967 -11.273 1.00 95.06 103 ARG A C 1
ATOM 813 O O . ARG A 1 103 ? 16.189 -0.115 -12.084 1.00 95.06 103 ARG A O 1
ATOM 820 N N . ARG A 1 104 ? 16.259 -2.260 -11.462 1.00 93.69 104 ARG A N 1
ATOM 821 C CA . ARG A 1 104 ? 15.482 -2.722 -12.621 1.00 93.69 104 ARG A CA 1
ATOM 822 C C . ARG A 1 104 ? 13.991 -2.519 -12.378 1.00 93.69 104 ARG A C 1
ATOM 824 O O . ARG A 1 104 ? 13.472 -2.940 -11.349 1.00 93.69 104 ARG A O 1
ATOM 831 N N . SER A 1 105 ? 13.326 -1.931 -13.363 1.00 92.19 105 SER A N 1
ATOM 832 C CA . SER A 1 105 ? 11.867 -1.874 -13.478 1.00 92.19 105 SER A CA 1
ATOM 833 C C . SER A 1 105 ? 11.353 -2.995 -14.381 1.00 92.19 105 SER A C 1
ATOM 835 O O . SER A 1 105 ? 12.073 -3.467 -15.266 1.00 92.19 105 SER A O 1
ATOM 837 N N . VAL A 1 106 ? 10.110 -3.424 -14.160 1.00 88.50 106 VAL A N 1
ATOM 838 C CA . VAL A 1 106 ? 9.415 -4.451 -14.953 1.00 88.50 106 VAL A CA 1
ATOM 839 C C . VAL A 1 106 ? 7.980 -3.984 -15.176 1.00 88.50 106 VAL A C 1
ATOM 841 O O . VAL A 1 106 ? 7.355 -3.539 -14.223 1.00 88.50 106 VAL A O 1
ATOM 844 N N . ASN A 1 107 ? 7.454 -4.102 -16.400 1.00 85.69 107 ASN A N 1
ATOM 845 C CA . ASN A 1 107 ? 6.078 -3.709 -16.755 1.00 85.69 107 ASN A CA 1
ATOM 846 C C . ASN A 1 107 ? 5.724 -2.271 -16.334 1.00 85.69 107 ASN A C 1
ATOM 848 O O . ASN A 1 107 ? 4.666 -2.036 -15.759 1.00 85.69 107 ASN A O 1
ATOM 852 N N . ASP A 1 108 ? 6.658 -1.339 -16.548 1.00 84.31 108 ASP A N 1
ATOM 853 C CA . ASP A 1 108 ? 6.537 0.070 -16.149 1.00 84.31 108 ASP A CA 1
ATOM 854 C C . ASP A 1 108 ? 6.289 0.300 -14.644 1.00 84.31 108 ASP A C 1
ATOM 856 O O . ASP A 1 108 ? 5.958 1.406 -14.216 1.00 84.31 108 ASP A O 1
ATOM 860 N N . GLU A 1 109 ? 6.520 -0.725 -13.816 1.00 87.56 109 GLU A N 1
ATOM 861 C CA . GLU A 1 109 ? 6.488 -0.616 -12.363 1.00 87.56 109 GLU A CA 1
ATOM 862 C C . GLU A 1 109 ? 7.786 -0.042 -11.800 1.00 87.56 109 GLU A C 1
ATOM 864 O O . GLU A 1 109 ? 8.862 -0.048 -12.412 1.00 87.56 109 GLU A O 1
ATOM 869 N N . TRP A 1 110 ? 7.692 0.424 -10.562 1.00 90.62 110 TRP A N 1
ATOM 870 C CA . TRP A 1 110 ? 8.845 0.888 -9.811 1.00 90.62 110 TRP A CA 1
ATOM 871 C C . TRP A 1 110 ? 9.881 -0.213 -9.584 1.00 90.62 110 TRP A C 1
ATOM 873 O O . TRP A 1 110 ? 9.565 -1.367 -9.296 1.00 90.62 110 TRP A O 1
ATOM 883 N N . SER A 1 111 ? 11.149 0.183 -9.673 1.00 94.00 111 SER A N 1
ATOM 884 C CA . SER A 1 111 ? 12.276 -0.621 -9.205 1.00 94.00 111 SER A CA 1
ATOM 885 C C . SER A 1 111 ? 12.237 -0.801 -7.686 1.00 94.00 111 SER A C 1
ATOM 887 O O . SER A 1 111 ? 11.606 -0.022 -6.969 1.00 94.00 111 SER A O 1
ATOM 889 N N . ALA A 1 112 ? 12.977 -1.781 -7.161 1.00 94.06 112 ALA A N 1
ATOM 890 C CA . ALA A 1 112 ? 13.026 -2.015 -5.718 1.00 94.06 112 ALA A CA 1
ATOM 891 C C . ALA A 1 112 ? 13.523 -0.784 -4.937 1.00 94.06 112 ALA A C 1
ATOM 893 O O . ALA A 1 112 ? 12.980 -0.474 -3.878 1.00 94.06 112 ALA A O 1
ATOM 894 N N . VAL A 1 113 ? 14.504 -0.045 -5.469 1.00 95.12 113 VAL A N 1
ATOM 895 C CA . VAL A 1 113 ? 14.968 1.228 -4.892 1.00 95.12 113 VAL A CA 1
ATOM 896 C C . VAL A 1 113 ? 13.833 2.249 -4.837 1.00 95.12 113 VAL A C 1
ATOM 898 O O . VAL A 1 113 ? 13.619 2.866 -3.794 1.00 95.12 113 VAL A O 1
ATOM 901 N N . GLN A 1 114 ? 13.069 2.410 -5.918 1.00 93.31 114 GLN A N 1
ATOM 902 C CA . GLN A 1 114 ? 11.935 3.337 -5.940 1.00 93.31 114 GLN A CA 1
ATOM 903 C C . GLN A 1 114 ? 10.837 2.913 -4.957 1.00 93.31 114 GLN A C 1
ATOM 905 O O . GLN A 1 114 ? 10.355 3.751 -4.197 1.00 93.31 114 GLN A O 1
ATOM 910 N N . THR A 1 115 ? 10.505 1.621 -4.889 1.00 93.75 115 THR A N 1
ATOM 911 C CA . THR A 1 115 ? 9.558 1.078 -3.904 1.00 93.75 115 THR A CA 1
ATOM 912 C C . THR A 1 115 ? 10.023 1.340 -2.473 1.00 93.75 115 THR A C 1
ATOM 914 O O . THR A 1 115 ? 9.253 1.843 -1.661 1.00 93.75 115 THR A O 1
ATOM 917 N N . MET A 1 116 ? 11.287 1.066 -2.145 1.00 95.31 116 MET A N 1
ATOM 918 C CA . MET A 1 116 ? 11.816 1.272 -0.792 1.00 95.31 116 MET A CA 1
ATOM 919 C C . MET A 1 116 ? 11.844 2.755 -0.407 1.00 95.31 116 MET A C 1
ATOM 921 O O . MET A 1 116 ? 11.460 3.110 0.708 1.00 95.31 116 MET A O 1
ATOM 925 N N . ARG A 1 117 ? 12.206 3.643 -1.340 1.00 95.19 117 ARG A N 1
ATOM 926 C CA . ARG A 1 117 ? 12.100 5.097 -1.146 1.00 95.19 117 ARG A CA 1
ATOM 927 C C . ARG A 1 117 ? 10.650 5.547 -0.973 1.00 95.19 117 ARG A C 1
ATOM 929 O O . ARG A 1 117 ? 10.378 6.457 -0.192 1.00 95.19 117 ARG A O 1
ATOM 936 N N . HIS A 1 118 ? 9.698 4.914 -1.651 1.00 93.19 118 HIS A N 1
ATOM 937 C CA . HIS A 1 118 ? 8.288 5.186 -1.403 1.00 93.19 118 HIS A CA 1
ATOM 938 C C . HIS A 1 118 ? 7.851 4.745 -0.005 1.00 93.19 118 HIS A C 1
ATOM 940 O O . HIS A 1 118 ? 7.134 5.481 0.666 1.00 93.19 118 HIS A O 1
ATOM 946 N N . LEU A 1 119 ? 8.335 3.605 0.491 1.00 94.75 119 LEU A N 1
ATOM 947 C CA . LEU A 1 119 ? 8.051 3.173 1.862 1.00 94.75 119 LEU A CA 1
ATOM 948 C C . LEU A 1 119 ? 8.622 4.138 2.912 1.00 94.75 119 LEU A C 1
ATOM 950 O O . LEU A 1 119 ? 7.963 4.382 3.923 1.00 94.75 119 LEU A O 1
ATOM 954 N N . VAL A 1 120 ? 9.784 4.752 2.649 1.00 95.50 120 VAL A N 1
ATOM 955 C CA . VAL A 1 120 ? 10.312 5.847 3.486 1.00 95.50 120 VAL A CA 1
ATOM 956 C C . VAL A 1 120 ? 9.304 6.994 3.582 1.00 95.50 120 VAL A C 1
ATOM 958 O O . VAL A 1 120 ? 8.992 7.452 4.681 1.00 95.50 120 VAL A O 1
ATOM 961 N N . PHE A 1 121 ? 8.744 7.410 2.443 1.00 93.00 121 PHE A N 1
ATOM 962 C CA . PHE A 1 121 ? 7.698 8.431 2.390 1.00 93.00 121 PHE A CA 1
ATOM 963 C C . PHE A 1 121 ? 6.401 7.995 3.096 1.00 93.00 121 PHE A C 1
ATOM 965 O O . PHE A 1 121 ? 5.813 8.784 3.834 1.00 93.00 121 PHE A O 1
ATOM 972 N N . VAL A 1 122 ? 5.949 6.751 2.898 1.00 91.38 122 VAL A N 1
ATOM 973 C CA . VAL A 1 122 ? 4.724 6.205 3.513 1.00 91.38 122 VAL A CA 1
ATOM 974 C C . VAL A 1 122 ? 4.805 6.268 5.035 1.00 91.38 122 VAL A C 1
ATOM 976 O O . VAL A 1 122 ? 3.827 6.657 5.672 1.00 91.38 122 VAL A O 1
ATOM 979 N N . HIS A 1 123 ? 5.961 5.951 5.622 1.00 93.75 123 HIS A N 1
ATOM 980 C CA . HIS A 1 123 ? 6.170 6.062 7.068 1.00 93.75 123 HIS A CA 1
ATOM 981 C C . HIS A 1 123 ? 6.058 7.505 7.560 1.00 93.75 123 HIS A C 1
ATOM 983 O O . HIS A 1 123 ? 5.301 7.786 8.488 1.00 93.75 123 HIS A O 1
ATOM 989 N N . ASP A 1 124 ? 6.739 8.443 6.904 1.00 92.31 124 ASP A N 1
ATOM 990 C CA . ASP A 1 124 ? 6.675 9.853 7.297 1.00 92.31 124 ASP A CA 1
ATOM 991 C C . ASP A 1 124 ? 5.253 10.423 7.149 1.00 92.31 124 ASP A C 1
ATOM 993 O O . ASP A 1 124 ? 4.771 11.162 8.010 1.00 92.31 124 ASP A O 1
ATOM 997 N N . SER A 1 125 ? 4.554 10.041 6.079 1.00 88.62 125 SER A N 1
ATOM 998 C CA . SER A 1 125 ? 3.222 10.545 5.746 1.00 88.62 125 SER A CA 1
ATOM 999 C C . SER A 1 125 ? 2.106 9.943 6.603 1.00 88.62 125 SER A C 1
ATOM 1001 O O . SER A 1 125 ? 1.208 10.657 7.053 1.00 88.62 125 SER A O 1
ATOM 1003 N N . TRP A 1 126 ? 2.119 8.632 6.836 1.00 87.50 126 TRP A N 1
ATOM 1004 C CA . TRP A 1 126 ? 1.034 7.963 7.555 1.00 87.50 126 TRP A CA 1
ATOM 1005 C C . TRP A 1 126 ? 1.352 7.776 9.027 1.00 87.50 126 TRP A C 1
ATOM 1007 O O . TRP A 1 126 ? 0.529 8.114 9.873 1.00 87.50 126 TRP A O 1
ATOM 1017 N N . PHE A 1 127 ? 2.545 7.294 9.356 1.00 91.81 127 PHE A N 1
ATOM 1018 C CA . PHE A 1 127 ? 2.882 7.029 10.744 1.00 91.81 127 PHE A CA 1
ATOM 1019 C C . PHE A 1 127 ? 3.232 8.325 11.483 1.00 91.81 127 PHE A C 1
ATOM 1021 O O . PHE A 1 127 ? 2.460 8.771 12.333 1.00 91.81 127 PHE A O 1
ATOM 1028 N N . ARG A 1 128 ? 4.320 9.007 11.105 1.00 92.00 128 ARG A N 1
ATOM 1029 C CA . ARG A 1 128 ? 4.755 10.225 11.815 1.00 92.00 128 ARG A CA 1
ATOM 1030 C C . ARG A 1 128 ? 3.726 11.344 11.715 1.00 92.00 128 ARG A C 1
ATOM 1032 O O . ARG A 1 128 ? 3.348 11.944 12.717 1.00 92.00 128 ARG A O 1
ATOM 1039 N N . ARG A 1 129 ? 3.249 11.640 10.508 1.00 88.19 129 ARG A N 1
ATOM 1040 C CA . ARG A 1 129 ? 2.335 12.764 10.280 1.00 88.19 129 ARG A CA 1
ATOM 1041 C C . ARG A 1 129 ? 0.898 12.463 10.701 1.00 88.19 129 ARG A C 1
ATOM 1043 O O . ARG A 1 129 ? 0.304 13.301 11.371 1.00 88.19 129 ARG A O 1
ATOM 1050 N N . CYS A 1 130 ? 0.316 11.327 10.304 1.00 85.31 130 CYS A N 1
ATOM 1051 C CA . CYS A 1 130 ? -1.095 11.059 10.610 1.00 85.31 130 CYS A CA 1
ATOM 1052 C C . CYS A 1 130 ? -1.297 10.414 11.980 1.00 85.31 130 CYS A C 1
ATOM 1054 O O . CYS A 1 130 ? -2.206 10.845 12.680 1.00 85.31 130 CYS A O 1
ATOM 1056 N N . CYS A 1 131 ? -0.492 9.424 12.375 1.00 85.88 131 CYS A N 1
ATOM 1057 C CA . CYS A 1 131 ? -0.665 8.758 13.670 1.00 85.88 131 CYS A CA 1
ATOM 1058 C C . CYS A 1 131 ? -0.033 9.555 14.825 1.00 85.88 131 CYS A C 1
ATOM 1060 O O . CYS A 1 131 ? -0.697 9.753 15.838 1.00 85.88 131 CYS A O 1
ATOM 1062 N N . LEU A 1 132 ? 1.186 10.087 14.665 1.00 89.06 132 LEU A N 1
ATOM 1063 C CA . LEU A 1 132 ? 1.860 10.859 15.727 1.00 89.06 132 LEU A CA 1
ATOM 1064 C C . LEU A 1 132 ? 1.590 12.374 15.675 1.00 89.06 132 LEU A C 1
ATOM 1066 O O . LEU A 1 132 ? 1.943 13.095 16.604 1.00 89.06 132 LEU A O 1
ATOM 1070 N N . GLY A 1 133 ? 0.976 12.883 14.601 1.00 87.50 133 GLY A N 1
ATOM 1071 C CA . GLY A 1 133 ? 0.702 14.317 14.444 1.00 87.50 133 GLY A CA 1
ATOM 1072 C C . GLY A 1 133 ? 1.945 15.181 14.187 1.00 87.50 133 GLY A C 1
ATOM 1073 O O . GLY A 1 133 ? 1.880 16.400 14.347 1.00 87.50 133 GLY A O 1
ATOM 1074 N N . SER A 1 134 ? 3.076 14.584 13.794 1.00 88.56 134 SER A N 1
ATOM 1075 C CA . SER A 1 134 ? 4.333 15.303 13.559 1.00 88.56 134 SER A CA 1
ATOM 1076 C C . SER A 1 134 ? 4.190 16.359 12.464 1.00 88.56 134 SER A C 1
ATOM 1078 O O . SER A 1 134 ? 3.664 16.094 11.383 1.00 88.56 134 SER A O 1
ATOM 1080 N N . THR A 1 135 ? 4.712 17.561 12.707 1.00 86.38 135 THR A N 1
ATOM 1081 C CA . THR A 1 135 ? 4.780 18.639 11.709 1.00 86.38 135 THR A CA 1
ATOM 1082 C C . THR A 1 135 ? 6.108 18.681 10.955 1.00 86.38 135 THR A C 1
ATOM 1084 O O . THR A 1 135 ? 6.273 19.533 10.079 1.00 86.38 135 THR A O 1
ATOM 1087 N N . GLU A 1 136 ? 7.038 17.777 11.266 1.00 86.94 136 GLU A N 1
ATOM 1088 C CA . GLU A 1 136 ? 8.373 17.737 10.669 1.00 86.94 136 GLU A CA 1
ATOM 1089 C C . GLU A 1 136 ? 8.346 17.483 9.158 1.00 86.94 136 GLU A C 1
ATOM 1091 O O . GLU A 1 136 ? 7.374 16.976 8.587 1.00 86.94 136 GLU A O 1
ATOM 1096 N N . LEU A 1 137 ? 9.427 17.887 8.492 1.00 87.50 137 LEU A N 1
ATOM 1097 C CA . LEU A 1 137 ? 9.616 17.654 7.064 1.00 87.50 137 LEU A CA 1
ATOM 1098 C C . LEU A 1 137 ? 9.882 16.173 6.794 1.00 87.50 137 LEU A C 1
ATOM 1100 O O . LEU A 1 137 ? 10.373 15.459 7.664 1.00 87.50 137 LEU A O 1
ATOM 1104 N N . PHE A 1 138 ? 9.557 15.719 5.585 1.00 90.88 138 PHE A N 1
ATOM 1105 C CA . PHE A 1 138 ? 9.788 14.328 5.219 1.00 90.88 138 PHE A CA 1
ATOM 1106 C C . PHE A 1 138 ? 11.270 14.067 4.978 1.00 90.88 138 PHE A C 1
ATOM 1108 O O . PHE A 1 138 ? 12.050 14.969 4.658 1.00 90.88 138 PHE A O 1
ATOM 1115 N N . THR A 1 139 ? 11.643 12.803 5.124 1.00 92.50 139 THR A N 1
ATOM 1116 C CA . THR A 1 139 ? 12.985 12.313 4.855 1.00 92.50 139 THR A CA 1
ATOM 1117 C C . THR A 1 139 ? 13.296 12.547 3.370 1.00 92.50 139 THR A C 1
ATOM 1119 O O . THR A 1 139 ? 12.590 11.998 2.519 1.00 92.50 139 THR A O 1
ATOM 1122 N N . PRO A 1 140 ? 14.337 13.331 3.015 1.00 92.06 140 PRO A N 1
ATOM 1123 C CA . PRO A 1 140 ? 14.528 13.806 1.641 1.00 92.06 140 PRO A CA 1
ATOM 1124 C C . PRO A 1 140 ? 14.635 12.710 0.578 1.00 92.06 140 PRO A C 1
ATOM 1126 O O . PRO A 1 140 ? 14.216 12.912 -0.556 1.00 92.06 140 PRO A O 1
ATOM 1129 N N . MET A 1 141 ? 15.149 11.531 0.940 1.00 93.06 141 MET A N 1
ATOM 1130 C CA . MET A 1 141 ? 15.264 10.398 0.019 1.00 93.06 141 MET A CA 1
ATOM 1131 C C . MET A 1 141 ? 13.931 9.717 -0.315 1.00 93.06 141 MET A C 1
ATOM 1133 O O . MET A 1 141 ? 13.914 8.845 -1.179 1.00 93.06 141 MET A O 1
ATOM 1137 N N . GLY A 1 142 ? 12.824 10.072 0.340 1.00 91.19 142 GLY A N 1
ATOM 1138 C CA . GLY A 1 142 ? 11.517 9.498 0.043 1.00 91.19 142 GLY A CA 1
ATOM 1139 C C . GLY A 1 142 ? 11.030 9.818 -1.377 1.00 91.19 142 GLY A C 1
ATOM 1140 O O . GLY A 1 142 ? 11.380 10.848 -1.951 1.00 91.19 142 GLY A O 1
ATOM 1141 N N . ILE A 1 143 ? 10.188 8.947 -1.941 1.00 89.75 143 ILE A N 1
ATOM 1142 C CA . ILE A 1 143 ? 9.451 9.218 -3.188 1.00 89.75 143 ILE A CA 1
ATOM 1143 C C . ILE A 1 143 ? 7.957 9.251 -2.867 1.00 89.75 143 ILE A C 1
ATOM 1145 O O . ILE A 1 143 ? 7.352 8.234 -2.537 1.00 89.75 143 ILE A O 1
ATOM 1149 N N . GLY A 1 144 ? 7.367 10.440 -2.939 1.00 80.44 144 GLY A N 1
ATOM 1150 C CA . GLY A 1 144 ? 5.946 10.659 -2.687 1.00 80.44 144 GLY A CA 1
ATOM 1151 C C . GLY A 1 144 ? 5.090 10.492 -3.936 1.00 80.44 144 GLY A C 1
ATOM 1152 O O . GLY A 1 144 ? 5.593 10.376 -5.053 1.00 80.44 144 GLY A O 1
ATOM 1153 N N . THR A 1 145 ? 3.773 10.518 -3.747 1.00 72.12 145 THR A N 1
ATOM 1154 C CA . THR A 1 145 ? 2.834 10.552 -4.869 1.00 72.12 145 THR A CA 1
ATOM 1155 C C . THR A 1 145 ? 2.966 11.867 -5.633 1.00 72.12 145 THR A C 1
ATOM 1157 O O . THR A 1 145 ? 3.146 12.926 -5.031 1.00 72.12 145 THR A O 1
ATOM 1160 N N . THR A 1 146 ? 2.772 11.841 -6.948 1.00 71.19 146 THR A N 1
ATOM 1161 C CA . THR A 1 146 ? 2.725 13.065 -7.765 1.00 71.19 146 THR A CA 1
ATOM 1162 C C . THR A 1 146 ? 1.401 13.818 -7.631 1.00 71.19 146 THR A C 1
ATOM 1164 O O . THR A 1 146 ? 1.226 14.852 -8.266 1.00 71.19 146 THR A O 1
ATOM 1167 N N . VAL A 1 147 ? 0.466 13.332 -6.811 1.00 66.50 147 VAL A N 1
ATOM 1168 C CA . VAL A 1 147 ? -0.813 13.986 -6.525 1.00 66.50 147 VAL A CA 1
ATOM 1169 C C . VAL A 1 147 ? -0.760 14.815 -5.241 1.00 66.50 147 VAL A C 1
ATOM 1171 O O . VAL A 1 147 ? -0.027 14.535 -4.293 1.00 66.50 147 VAL A O 1
ATOM 1174 N N . GLU A 1 148 ? -1.555 15.871 -5.221 1.00 61.16 148 GLU A N 1
ATOM 1175 C CA . GLU A 1 148 ? -1.812 16.743 -4.087 1.00 61.16 148 GLU A CA 1
ATOM 1176 C C . GLU A 1 148 ? -2.380 15.944 -2.894 1.00 61.16 148 GLU A C 1
ATOM 1178 O O . GLU A 1 148 ? -3.138 14.996 -3.105 1.00 61.16 148 GLU A O 1
ATOM 1183 N N . PRO A 1 149 ? -2.065 16.318 -1.637 1.00 63.44 149 PRO A N 1
ATOM 1184 C CA . PRO A 1 149 ? -1.298 17.495 -1.207 1.00 63.44 149 PRO A CA 1
ATOM 1185 C C . PRO A 1 149 ? 0.228 17.311 -1.268 1.00 63.44 149 PRO A C 1
ATOM 1187 O O . PRO A 1 149 ? 0.965 18.238 -0.946 1.00 63.44 149 PRO A O 1
ATOM 1190 N N . TYR A 1 150 ? 0.709 16.132 -1.666 1.00 65.81 150 TYR A N 1
ATOM 1191 C CA . TYR A 1 150 ? 2.125 15.772 -1.576 1.00 65.81 150 TYR A CA 1
ATOM 1192 C C . TYR A 1 150 ? 2.952 16.192 -2.797 1.00 65.81 150 TYR A C 1
ATOM 1194 O O . TYR A 1 150 ? 4.183 16.201 -2.727 1.00 65.81 150 TYR A O 1
ATOM 1202 N N . ARG A 1 151 ? 2.301 16.590 -3.900 1.00 65.94 151 ARG A N 1
ATOM 1203 C CA . ARG A 1 151 ? 2.971 17.107 -5.101 1.00 65.94 151 ARG A CA 1
ATOM 1204 C C . ARG A 1 151 ? 3.886 18.288 -4.750 1.00 65.94 151 ARG A C 1
ATOM 1206 O O . ARG A 1 151 ? 3.420 19.340 -4.323 1.00 65.94 151 ARG A O 1
ATOM 1213 N N . GLY A 1 152 ? 5.192 18.124 -4.980 1.00 62.59 152 GLY A N 1
ATOM 1214 C CA . GLY A 1 152 ? 6.192 19.193 -4.844 1.00 62.59 152 GLY A CA 1
ATOM 1215 C C . GLY A 1 152 ? 6.392 19.731 -3.420 1.00 62.59 152 GLY A C 1
ATOM 1216 O O . GLY A 1 152 ? 7.077 20.736 -3.243 1.00 62.59 152 GLY A O 1
ATOM 1217 N N . ALA A 1 153 ? 5.809 19.085 -2.409 1.00 61.56 153 ALA A N 1
ATOM 1218 C CA . ALA A 1 153 ? 5.853 19.513 -1.017 1.00 61.56 153 ALA A CA 1
ATOM 1219 C C . ALA A 1 153 ? 6.739 18.580 -0.165 1.00 61.56 153 ALA A C 1
ATOM 1221 O O . ALA A 1 153 ? 7.016 17.444 -0.537 1.00 61.56 153 ALA A O 1
ATOM 1222 N N . HIS A 1 154 ? 7.166 19.059 1.010 1.00 68.69 154 HIS A N 1
ATOM 1223 C CA . HIS A 1 154 ? 7.839 18.283 2.073 1.00 68.69 154 HIS A CA 1
ATOM 1224 C C . HIS A 1 154 ? 9.326 17.908 1.895 1.00 68.69 154 HIS A C 1
ATOM 1226 O O . HIS A 1 154 ? 9.802 17.035 2.612 1.00 68.69 154 HIS A O 1
ATOM 1232 N N . ARG A 1 155 ? 10.087 18.613 1.039 1.00 80.19 155 ARG A N 1
ATOM 1233 C CA . ARG A 1 155 ? 11.547 18.418 0.829 1.00 80.19 155 ARG A CA 1
ATOM 1234 C C . ARG A 1 155 ? 11.967 17.037 0.308 1.00 80.19 155 ARG A C 1
ATOM 1236 O O . ARG A 1 155 ? 13.124 16.655 0.457 1.00 80.19 155 ARG A O 1
ATOM 1243 N N . LEU A 1 156 ? 11.059 16.318 -0.341 1.00 84.06 156 LEU A N 1
ATOM 1244 C CA . LEU A 1 156 ? 11.437 15.142 -1.115 1.00 84.06 156 LEU A CA 1
ATOM 1245 C C . LEU A 1 156 ? 12.325 15.580 -2.282 1.00 84.06 156 LEU A C 1
ATOM 1247 O O . LEU A 1 156 ? 11.944 16.462 -3.053 1.00 84.06 156 LEU A O 1
ATOM 1251 N N . ASP A 1 157 ? 13.496 14.970 -2.401 1.00 83.31 157 ASP A N 1
ATOM 1252 C CA . ASP A 1 157 ? 14.434 15.218 -3.484 1.00 83.31 157 ASP A CA 1
ATOM 1253 C C . ASP A 1 157 ? 14.461 14.001 -4.413 1.00 83.31 157 ASP A C 1
ATOM 1255 O O . ASP A 1 157 ? 15.108 12.977 -4.172 1.00 83.31 157 ASP A O 1
ATOM 1259 N N . LEU A 1 158 ? 13.703 14.121 -5.503 1.00 84.06 158 LEU A N 1
ATOM 1260 C CA . LEU A 1 158 ? 13.582 13.077 -6.517 1.00 84.06 158 LEU A CA 1
ATOM 1261 C C . LEU A 1 158 ? 14.876 12.886 -7.322 1.00 84.06 158 LEU A C 1
ATOM 1263 O O . LEU A 1 158 ? 15.005 11.862 -7.988 1.00 84.06 158 LEU A O 1
ATOM 1267 N N . SER A 1 159 ? 15.824 13.830 -7.252 1.00 85.81 159 SER A N 1
ATOM 1268 C CA . SER A 1 159 ? 17.119 13.731 -7.936 1.00 85.81 159 SER A CA 1
ATOM 1269 C C . SER A 1 159 ? 18.133 12.858 -7.197 1.00 85.81 159 SER A C 1
ATOM 1271 O O . SER A 1 159 ? 19.117 12.431 -7.798 1.00 85.81 159 SER A O 1
ATOM 1273 N N . LEU A 1 160 ? 17.888 12.550 -5.918 1.00 89.25 160 LEU A N 1
ATOM 1274 C CA . LEU A 1 160 ? 18.742 11.642 -5.157 1.00 89.25 160 LEU A CA 1
ATOM 1275 C C . LEU A 1 160 ? 18.731 10.237 -5.773 1.00 89.25 160 LEU A C 1
ATOM 1277 O O . LEU A 1 160 ? 17.667 9.705 -6.096 1.00 89.25 160 LEU A O 1
ATOM 1281 N N . ASP A 1 161 ? 19.905 9.610 -5.842 1.00 92.00 161 ASP A N 1
ATOM 1282 C CA . ASP A 1 161 ? 20.106 8.197 -6.205 1.00 92.00 161 ASP A CA 1
ATOM 1283 C C . ASP A 1 161 ? 20.860 7.471 -5.072 1.00 92.00 161 ASP A C 1
ATOM 1285 O O . ASP A 1 161 ? 22.031 7.120 -5.229 1.00 92.00 161 ASP A O 1
ATOM 1289 N N . PRO A 1 162 ? 20.233 7.315 -3.887 1.00 95.44 162 PRO A N 1
ATOM 1290 C CA . PRO A 1 162 ? 20.874 6.655 -2.756 1.00 95.44 162 PRO A CA 1
ATOM 1291 C C . PRO A 1 162 ? 21.085 5.165 -3.041 1.00 95.44 162 PRO A C 1
ATOM 1293 O O . PRO A 1 162 ? 20.281 4.515 -3.720 1.00 95.44 162 PRO A O 1
ATOM 1296 N N . ALA A 1 163 ? 22.151 4.600 -2.483 1.00 94.88 163 ALA A N 1
ATOM 1297 C CA . ALA A 1 163 ? 22.396 3.167 -2.537 1.00 94.88 163 ALA A CA 1
ATOM 1298 C C . ALA A 1 163 ? 21.329 2.396 -1.742 1.00 94.88 163 ALA A C 1
ATOM 1300 O O . ALA A 1 163 ? 20.754 2.903 -0.776 1.00 94.88 163 ALA A O 1
ATOM 1301 N N . LEU A 1 164 ? 21.090 1.131 -2.114 1.00 95.06 164 LEU A N 1
ATOM 1302 C CA . LEU A 1 164 ? 20.098 0.283 -1.442 1.00 95.06 164 LEU A CA 1
ATOM 1303 C C . LEU A 1 164 ? 20.318 0.231 0.075 1.00 95.06 164 LEU A C 1
ATOM 1305 O O . LEU A 1 164 ? 19.361 0.370 0.829 1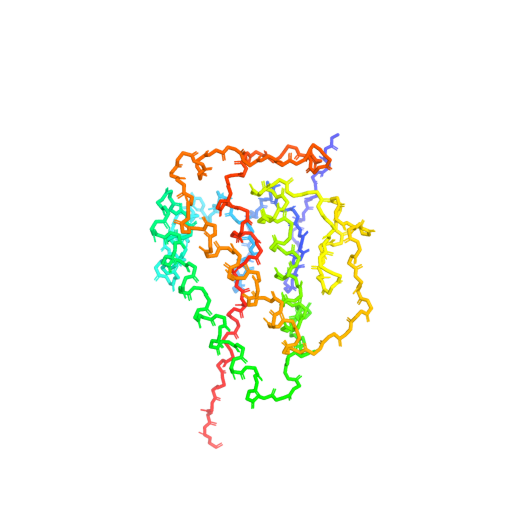.00 95.06 164 LEU A O 1
ATOM 1309 N N . ASP A 1 165 ? 21.565 0.087 0.521 1.00 95.69 165 ASP A N 1
ATOM 1310 C CA . ASP A 1 165 ? 21.884 -0.031 1.946 1.00 95.69 165 ASP A CA 1
ATOM 1311 C C . ASP A 1 165 ? 21.674 1.277 2.730 1.00 95.69 165 ASP A C 1
ATOM 1313 O O . ASP A 1 165 ? 21.332 1.231 3.912 1.00 95.69 165 ASP A O 1
ATOM 1317 N N . GLU A 1 166 ? 21.786 2.443 2.083 1.00 97.38 166 GLU A N 1
ATOM 1318 C CA . GLU A 1 166 ? 21.438 3.731 2.701 1.00 97.38 166 GLU A CA 1
ATOM 1319 C C . GLU A 1 166 ? 19.926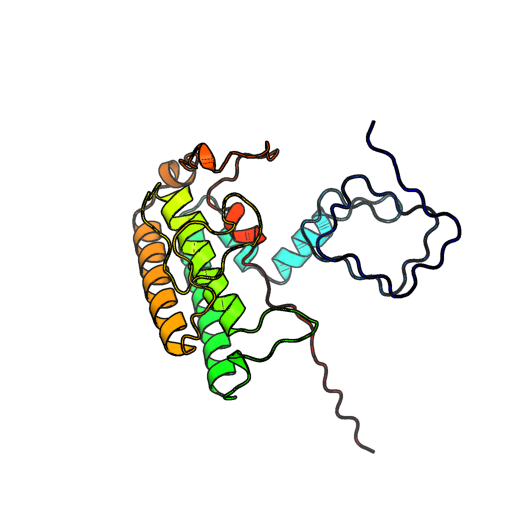 3.819 2.949 1.00 97.38 166 GLU A C 1
ATOM 1321 O O . GLU A 1 166 ? 19.488 4.227 4.026 1.00 97.38 166 GLU A O 1
ATOM 1326 N N . ILE A 1 167 ? 19.121 3.368 1.981 1.00 97.25 167 ILE A N 1
ATOM 1327 C CA . ILE A 1 167 ? 17.659 3.331 2.108 1.00 97.25 167 ILE A CA 1
ATOM 1328 C C . ILE A 1 167 ? 17.242 2.315 3.177 1.00 97.25 167 ILE A C 1
ATOM 1330 O O . ILE A 1 167 ? 16.373 2.609 3.996 1.00 97.25 167 ILE A O 1
ATOM 1334 N N . VAL A 1 168 ? 17.863 1.129 3.189 1.00 97.25 168 VAL A N 1
ATOM 1335 C CA . VAL A 1 168 ? 17.609 0.092 4.201 1.00 97.25 168 VAL A CA 1
ATOM 1336 C C . VAL A 1 168 ? 17.928 0.617 5.598 1.00 97.25 168 VAL A C 1
ATOM 1338 O O . VAL A 1 168 ? 17.089 0.485 6.477 1.00 97.25 168 VAL A O 1
ATOM 1341 N N . SER A 1 169 ? 19.050 1.317 5.783 1.00 97.94 169 SER A N 1
ATOM 1342 C CA . SER A 1 169 ? 19.409 1.905 7.083 1.00 97.94 169 SER A CA 1
ATOM 1343 C C . SER A 1 169 ? 18.351 2.894 7.595 1.00 97.94 169 SER A C 1
ATOM 1345 O O . SER A 1 169 ? 18.012 2.899 8.778 1.00 97.94 169 SER A O 1
ATOM 1347 N N . VAL A 1 170 ? 17.779 3.718 6.706 1.00 97.56 170 VAL A N 1
ATOM 1348 C CA . VAL A 1 170 ? 16.665 4.616 7.062 1.00 97.56 170 VAL A CA 1
ATOM 1349 C C . VAL A 1 170 ? 15.398 3.832 7.399 1.00 97.56 170 VAL A C 1
ATOM 1351 O O . VAL A 1 170 ? 14.698 4.176 8.352 1.00 97.56 170 VAL A O 1
ATOM 1354 N N . ARG A 1 171 ? 15.095 2.775 6.639 1.00 96.81 171 ARG A N 1
ATOM 1355 C CA . ARG A 1 171 ? 13.941 1.909 6.900 1.00 96.81 171 ARG A CA 1
ATOM 1356 C C . ARG A 1 171 ? 14.069 1.165 8.224 1.00 96.81 171 ARG A C 1
ATOM 1358 O O . ARG A 1 171 ? 13.073 1.088 8.928 1.00 96.81 171 ARG A O 1
ATOM 1365 N N . ASP A 1 172 ? 15.259 0.710 8.598 1.00 96.94 172 ASP A N 1
ATOM 1366 C CA . ASP A 1 172 ? 15.509 0.050 9.883 1.00 96.94 172 ASP A CA 1
ATOM 1367 C C . ASP A 1 172 ? 15.271 1.012 11.057 1.00 96.94 172 ASP A C 1
ATOM 1369 O O . ASP A 1 172 ? 14.636 0.645 12.046 1.00 96.94 172 ASP A O 1
ATOM 1373 N N . ALA A 1 173 ? 15.683 2.278 10.927 1.00 97.25 173 ALA A N 1
ATOM 1374 C CA . ALA A 1 173 ? 15.386 3.305 11.927 1.00 97.25 173 ALA A CA 1
ATOM 1375 C C . ALA A 1 173 ? 13.878 3.605 12.033 1.00 97.25 173 ALA A C 1
ATOM 1377 O O . ALA A 1 173 ? 13.347 3.736 13.134 1.00 97.25 173 ALA A O 1
ATOM 1378 N N . GLN A 1 174 ? 13.174 3.687 10.898 1.00 96.50 174 GLN A N 1
ATOM 1379 C CA . GLN A 1 174 ? 11.716 3.861 10.864 1.00 96.50 174 GLN A CA 1
ATOM 1380 C C . GLN A 1 174 ? 10.979 2.653 11.466 1.00 96.50 174 GLN A C 1
ATOM 1382 O O . GLN A 1 174 ? 10.005 2.818 12.195 1.00 96.50 174 GLN A O 1
ATOM 1387 N N . THR A 1 175 ? 11.467 1.442 11.210 1.00 94.94 175 THR A N 1
ATOM 1388 C CA . THR A 1 175 ? 10.974 0.206 11.823 1.00 94.94 175 THR A CA 1
ATOM 1389 C C . THR A 1 175 ? 11.121 0.241 13.341 1.00 94.94 175 THR A C 1
ATOM 1391 O O . THR A 1 175 ? 10.137 0.020 14.041 1.00 94.94 175 THR A O 1
ATOM 1394 N N . ALA A 1 176 ? 12.307 0.580 13.854 1.00 96.69 176 ALA A N 1
ATOM 1395 C CA . ALA A 1 176 ? 12.547 0.658 15.294 1.00 96.69 176 ALA A CA 1
ATOM 1396 C C . ALA A 1 176 ? 11.648 1.704 15.980 1.00 96.69 176 ALA A C 1
ATOM 1398 O O . ALA A 1 176 ? 11.155 1.476 17.081 1.00 96.69 176 ALA A O 1
ATOM 1399 N N . GLU A 1 177 ? 11.391 2.835 15.316 1.00 97.19 177 GLU A N 1
ATOM 1400 C CA . GLU A 1 177 ? 10.458 3.863 15.791 1.00 97.19 177 GLU A CA 1
ATOM 1401 C C . GLU A 1 177 ? 9.014 3.339 15.880 1.00 97.19 177 GLU A C 1
ATOM 1403 O O . GLU A 1 177 ? 8.328 3.576 16.875 1.00 97.19 177 GLU A O 1
ATOM 1408 N N . LEU A 1 178 ? 8.551 2.610 14.857 1.00 95.38 178 LEU A N 1
ATOM 1409 C CA . LEU A 1 178 ? 7.222 1.995 14.855 1.00 95.38 178 LEU A CA 1
ATOM 1410 C C . LEU A 1 178 ? 7.093 0.933 15.951 1.00 95.38 178 LEU A C 1
ATOM 1412 O O . LEU A 1 178 ? 6.074 0.889 16.635 1.00 95.38 178 LEU A O 1
ATOM 1416 N N . GLU A 1 179 ? 8.104 0.082 16.114 1.00 95.00 179 GLU A N 1
ATOM 1417 C CA . GLU A 1 179 ? 8.109 -0.982 17.122 1.00 95.00 179 GLU A CA 1
ATOM 1418 C C . GLU A 1 179 ? 8.096 -0.407 18.541 1.00 95.00 179 GLU A C 1
ATOM 1420 O O . GLU A 1 179 ? 7.262 -0.817 19.344 1.00 95.00 179 GLU A O 1
ATOM 1425 N N . ALA A 1 180 ? 8.904 0.622 18.814 1.00 96.44 180 ALA A N 1
ATOM 1426 C CA . ALA A 1 180 ? 8.877 1.326 20.095 1.00 96.44 180 ALA A CA 1
ATOM 1427 C C . ALA A 1 180 ? 7.495 1.933 20.398 1.00 96.44 180 ALA A C 1
ATOM 1429 O O . ALA A 1 180 ? 7.004 1.843 21.521 1.00 96.44 180 ALA A O 1
ATOM 1430 N N . TRP A 1 181 ? 6.827 2.510 19.394 1.00 95.75 181 TRP A N 1
ATOM 1431 C CA . TRP A 1 181 ? 5.465 3.017 19.570 1.00 95.75 181 TRP A CA 1
ATOM 1432 C C . TRP A 1 181 ? 4.449 1.896 19.809 1.00 95.75 181 TRP A C 1
ATOM 1434 O O . TRP A 1 181 ? 3.596 2.018 20.687 1.00 95.75 181 TRP A O 1
ATOM 1444 N N . LEU A 1 182 ? 4.538 0.795 19.054 1.00 95.06 182 LEU A N 1
ATOM 1445 C CA . LEU A 1 182 ? 3.673 -0.369 19.247 1.00 95.06 182 LEU A CA 1
ATOM 1446 C C . LEU A 1 182 ? 3.851 -0.981 20.638 1.00 95.06 182 LEU A C 1
ATOM 1448 O O . LEU A 1 182 ? 2.882 -1.504 21.182 1.00 95.06 182 LEU A O 1
ATOM 1452 N N . ASP A 1 183 ? 5.045 -0.898 21.224 1.00 95.69 183 ASP A N 1
ATOM 1453 C CA . ASP A 1 183 ? 5.330 -1.378 22.575 1.00 95.69 183 ASP A CA 1
ATOM 1454 C C . ASP A 1 183 ? 4.603 -0.605 23.670 1.00 95.69 183 ASP A C 1
ATOM 1456 O O . ASP A 1 183 ? 4.192 -1.218 24.658 1.00 95.69 183 ASP A O 1
ATOM 1460 N N . GLU A 1 184 ? 4.341 0.679 23.460 1.00 95.62 184 GLU A N 1
ATOM 1461 C CA . GLU A 1 184 ? 3.726 1.553 24.460 1.00 95.62 184 GLU A CA 1
ATOM 1462 C C . GLU A 1 184 ? 2.239 1.837 24.203 1.00 95.62 184 GLU A C 1
ATOM 1464 O O . GLU A 1 184 ? 1.515 2.200 25.134 1.00 95.62 184 GLU A O 1
ATOM 1469 N N . VAL A 1 185 ? 1.769 1.684 22.959 1.00 94.88 185 VAL A N 1
ATOM 1470 C CA . VAL A 1 185 ? 0.411 2.085 22.570 1.00 94.88 185 VAL A CA 1
ATOM 1471 C C . VAL A 1 185 ? -0.667 1.272 23.292 1.00 94.88 185 VAL A C 1
ATOM 1473 O O . VAL A 1 185 ? -0.620 0.041 23.365 1.00 94.88 185 VAL A O 1
ATOM 1476 N N . THR A 1 186 ? -1.694 1.967 23.789 1.00 93.31 186 THR A N 1
ATOM 1477 C CA . THR A 1 186 ? -2.887 1.332 24.367 1.00 93.31 186 THR A CA 1
ATOM 1478 C C . THR A 1 186 ? -3.985 1.114 23.325 1.00 93.31 186 THR A C 1
ATOM 1480 O O . THR A 1 186 ? -4.021 1.767 22.281 1.00 93.31 186 THR A O 1
ATOM 1483 N N . VAL A 1 187 ? -4.940 0.231 23.628 1.00 93.44 187 VAL A N 1
ATOM 1484 C CA . VAL A 1 187 ? -6.120 -0.007 22.776 1.00 93.44 187 VAL A CA 1
ATOM 1485 C C . VAL A 1 187 ? -6.905 1.291 22.546 1.00 93.44 187 VAL A C 1
ATOM 1487 O O . VAL A 1 187 ? -7.348 1.566 21.434 1.00 93.44 187 VAL A O 1
ATOM 1490 N N . GLU A 1 188 ? -7.036 2.139 23.568 1.00 90.81 188 GLU A N 1
ATOM 1491 C CA . GLU A 1 188 ? -7.747 3.418 23.472 1.00 90.81 188 GLU A CA 1
ATOM 1492 C C . GLU A 1 188 ? -7.026 4.406 22.552 1.00 90.81 188 GLU A C 1
ATOM 1494 O O . GLU A 1 188 ? -7.668 5.087 21.751 1.00 90.81 188 GLU A O 1
ATOM 1499 N N . GLN A 1 189 ? -5.695 4.481 22.647 1.00 89.19 189 GLN A N 1
ATOM 1500 C CA . GLN A 1 189 ? -4.882 5.322 21.767 1.00 89.19 189 GLN A CA 1
ATOM 1501 C C . GLN A 1 189 ? -4.931 4.822 20.322 1.00 89.19 189 GLN A C 1
ATOM 1503 O O . GLN A 1 189 ? -5.048 5.626 19.399 1.00 89.19 189 GLN A O 1
ATOM 1508 N N . LEU A 1 190 ? -4.905 3.504 20.124 1.00 89.31 190 LEU A N 1
ATOM 1509 C CA . LEU A 1 190 ? -5.017 2.881 18.809 1.00 89.31 190 LEU A CA 1
ATOM 1510 C C . LEU A 1 190 ? -6.397 3.121 18.169 1.00 89.31 190 LEU A C 1
ATOM 1512 O O . LEU A 1 190 ? -6.490 3.366 16.964 1.00 89.31 190 LEU A O 1
ATOM 1516 N N . ALA A 1 191 ? -7.465 3.090 18.971 1.00 88.44 191 ALA A N 1
ATOM 1517 C CA . ALA A 1 191 ? -8.833 3.363 18.532 1.00 88.44 191 ALA A CA 1
ATOM 1518 C C . ALA A 1 191 ? -9.113 4.859 18.296 1.00 88.44 191 ALA A C 1
ATOM 1520 O O . ALA A 1 191 ? -10.115 5.213 17.661 1.00 88.44 191 ALA A O 1
ATOM 1521 N N . ALA A 1 192 ? -8.253 5.750 18.798 1.00 86.81 192 ALA A N 1
ATOM 1522 C CA . ALA A 1 192 ? -8.418 7.183 18.635 1.00 86.81 192 ALA A CA 1
ATOM 1523 C C . ALA A 1 192 ? -8.337 7.593 17.157 1.00 86.81 192 ALA A C 1
ATOM 1525 O O . ALA A 1 192 ? -7.615 7.026 16.333 1.00 86.81 192 ALA A O 1
ATOM 1526 N N . ARG A 1 193 ? -9.091 8.635 16.798 1.00 82.62 193 ARG A N 1
ATOM 1527 C CA . ARG A 1 193 ? -9.021 9.194 15.449 1.00 82.62 193 ARG A CA 1
ATOM 1528 C C . ARG A 1 193 ? -7.664 9.868 15.256 1.00 82.62 193 ARG A C 1
ATOM 1530 O O . ARG A 1 193 ? -7.336 10.796 15.989 1.00 82.62 193 ARG A O 1
ATOM 1537 N N . ALA A 1 194 ? -6.947 9.450 14.216 1.00 75.81 194 ALA A N 1
ATOM 1538 C CA . ALA A 1 194 ? -5.691 10.060 13.803 1.00 75.81 194 ALA A CA 1
ATOM 1539 C C . ALA A 1 194 ? -5.839 11.594 13.662 1.00 75.81 194 ALA A C 1
ATOM 1541 O O . ALA A 1 194 ? -6.792 12.043 13.004 1.00 75.81 194 ALA A O 1
ATOM 1542 N N . PRO A 1 195 ? -4.932 12.403 14.242 1.00 74.19 195 PRO A N 1
ATOM 1543 C CA . PRO A 1 195 ? -4.949 13.865 14.153 1.00 74.19 195 PRO A CA 1
ATOM 1544 C C . PRO A 1 195 ? -4.503 14.363 12.765 1.00 74.19 195 PRO A C 1
ATOM 1546 O O . PRO A 1 195 ? -3.592 15.177 12.645 1.00 74.19 195 PRO A O 1
ATOM 1549 N N . VAL A 1 196 ? -5.139 13.874 11.695 1.00 66.00 196 VAL A N 1
ATOM 1550 C CA . VAL A 1 196 ? -4.787 14.208 10.309 1.00 66.00 196 VAL A CA 1
ATOM 1551 C C . VAL A 1 196 ? -4.927 15.725 10.094 1.00 66.00 196 VAL A C 1
ATOM 1553 O O . VAL A 1 196 ? -6.035 16.254 10.241 1.00 66.00 196 VAL A O 1
ATOM 1556 N N . PRO A 1 197 ? -3.844 16.439 9.725 1.00 61.06 197 PRO A N 1
ATOM 1557 C CA . PRO A 1 197 ? -3.888 17.869 9.444 1.00 61.06 197 PRO A CA 1
ATOM 1558 C C . PRO A 1 197 ? -4.973 18.237 8.430 1.00 61.06 197 PRO A C 1
ATOM 1560 O O . PRO A 1 197 ? -5.121 17.602 7.384 1.00 61.06 197 PRO A O 1
ATOM 1563 N N . THR A 1 198 ? -5.700 19.321 8.699 1.00 55.75 198 THR A N 1
ATOM 1564 C CA . THR A 1 198 ? -6.786 19.827 7.841 1.00 55.75 198 THR A CA 1
ATOM 1565 C C . THR A 1 198 ? -6.333 20.159 6.418 1.00 55.75 198 THR A C 1
ATOM 1567 O O . THR A 1 198 ? -7.137 20.071 5.491 1.00 55.75 198 THR A O 1
ATOM 1570 N N . THR A 1 199 ? -5.047 20.454 6.211 1.00 50.16 199 THR A N 1
ATOM 1571 C CA . THR A 1 199 ? -4.435 20.675 4.890 1.00 50.16 199 THR A CA 1
ATOM 1572 C C . THR A 1 199 ? -4.398 19.423 4.004 1.00 50.16 199 THR A C 1
ATOM 1574 O O . THR A 1 199 ? -4.244 19.556 2.794 1.00 50.16 199 THR A O 1
ATOM 1577 N N . MET A 1 200 ? -4.599 18.223 4.565 1.00 48.12 200 MET A N 1
ATOM 1578 C CA . MET A 1 200 ? -4.703 16.958 3.819 1.00 48.12 200 MET A CA 1
ATOM 1579 C C . MET A 1 200 ? -6.157 16.483 3.630 1.00 48.12 200 MET A C 1
ATOM 1581 O O . MET A 1 200 ? -6.401 15.452 3.014 1.00 48.12 200 MET A O 1
ATOM 1585 N N . SER A 1 201 ? -7.148 17.256 4.098 1.00 43.91 201 SER A N 1
ATOM 1586 C CA . SER A 1 201 ? -8.594 16.951 4.031 1.00 43.91 201 SER A CA 1
ATOM 1587 C C . SER A 1 201 ? -9.234 17.259 2.657 1.00 43.91 201 SER A C 1
ATOM 1589 O O . SER A 1 201 ? -10.444 17.478 2.526 1.00 43.91 201 SER A O 1
ATOM 1591 N N . GLY A 1 202 ? -8.423 17.329 1.600 1.00 34.09 202 GLY A N 1
ATOM 1592 C CA . GLY A 1 202 ? -8.865 17.621 0.240 1.00 34.09 202 GLY A CA 1
ATOM 1593 C C . GLY A 1 202 ? -9.603 16.439 -0.390 1.00 34.09 202 GLY A C 1
ATOM 1594 O O . GLY A 1 202 ? -8.987 15.646 -1.089 1.00 34.09 202 GLY A O 1
ATOM 1595 N N . ARG A 1 203 ? -10.931 16.409 -0.197 1.00 31.05 203 ARG A N 1
ATOM 1596 C CA . ARG A 1 203 ? -11.966 15.432 -0.625 1.00 31.05 203 ARG A CA 1
ATOM 1597 C C . ARG A 1 203 ? -12.372 14.475 0.496 1.00 31.05 203 ARG A C 1
ATOM 1599 O O . ARG A 1 203 ? -11.575 13.702 1.010 1.00 31.05 203 ARG A O 1
ATOM 1606 N N . ARG A 1 204 ? -13.670 14.517 0.829 1.00 29.84 204 ARG A N 1
ATOM 1607 C CA . ARG A 1 204 ? -14.361 13.546 1.690 1.00 29.84 204 ARG A CA 1
ATOM 1608 C C . ARG A 1 204 ? -14.115 12.138 1.142 1.00 29.84 204 ARG A C 1
ATOM 1610 O O . ARG A 1 204 ? -14.782 11.726 0.198 1.00 29.84 204 ARG A O 1
ATOM 1617 N N . THR A 1 205 ? -13.193 11.407 1.747 1.00 33.00 205 THR A N 1
ATOM 1618 C CA . THR A 1 205 ? -13.201 9.948 1.734 1.00 33.00 205 THR A CA 1
ATOM 1619 C C . THR A 1 205 ? -14.410 9.488 2.556 1.00 33.00 205 THR A C 1
ATOM 1621 O O . THR A 1 205 ? -14.560 9.903 3.710 1.00 33.00 205 THR A O 1
ATOM 1624 N N . PRO A 1 206 ? -15.332 8.678 2.007 1.00 24.12 206 PRO A N 1
ATOM 1625 C CA . PRO A 1 206 ? -16.276 7.950 2.839 1.00 24.12 206 PRO A CA 1
ATOM 1626 C C . PRO A 1 206 ? -15.454 6.938 3.643 1.00 24.12 206 PRO A C 1
ATOM 1628 O O . PRO A 1 206 ? -14.829 6.050 3.072 1.00 24.12 206 PRO A O 1
ATOM 1631 N N . GLY A 1 207 ? -15.405 7.120 4.961 1.00 28.27 207 GLY A N 1
ATOM 1632 C CA . GLY A 1 207 ? -14.62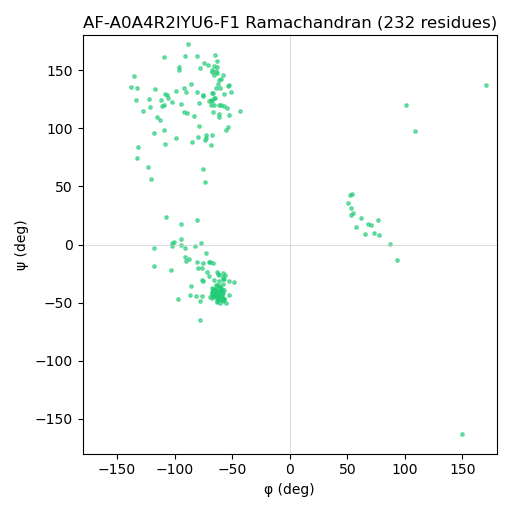3 6.290 5.875 1.00 28.27 207 GLY A CA 1
ATOM 1633 C C . GLY A 1 207 ? -13.415 7.043 6.416 1.00 28.27 207 GLY A C 1
ATOM 1634 O O . GLY A 1 207 ? -12.374 7.131 5.769 1.00 28.27 207 GLY A O 1
ATOM 1635 N N . ALA A 1 208 ? -13.561 7.588 7.625 1.00 29.09 208 ALA A N 1
ATOM 1636 C CA . ALA A 1 208 ? -12.435 8.051 8.419 1.00 29.09 208 ALA A CA 1
ATOM 1637 C C . ALA A 1 208 ? -11.424 6.900 8.529 1.00 29.09 208 ALA A C 1
ATOM 1639 O O . ALA A 1 208 ? -11.725 5.867 9.123 1.00 29.09 208 ALA A O 1
ATOM 1640 N N . ALA A 1 209 ? -10.260 7.055 7.900 1.00 33.09 209 ALA A N 1
ATOM 1641 C CA . ALA A 1 209 ? -9.199 6.069 7.985 1.00 33.09 209 ALA A CA 1
ATOM 1642 C C . ALA A 1 209 ? -8.771 5.943 9.456 1.00 33.09 209 ALA A C 1
ATOM 1644 O O . ALA A 1 209 ? -8.240 6.891 10.035 1.00 33.09 209 ALA A O 1
ATOM 1645 N N . ARG A 1 210 ? -9.039 4.785 10.072 1.00 33.62 210 ARG A N 1
ATOM 1646 C CA . ARG A 1 210 ? -8.353 4.355 11.302 1.00 33.62 210 ARG A CA 1
ATOM 1647 C C . ARG A 1 210 ? -6.872 4.155 10.964 1.00 33.62 210 ARG A C 1
ATOM 1649 O O . ARG A 1 210 ? -6.591 3.771 9.822 1.00 33.62 210 ARG A O 1
ATOM 1656 N N . CYS A 1 211 ? -5.954 4.378 11.914 1.00 30.30 211 CYS A N 1
ATOM 1657 C CA . CYS A 1 211 ? -4.496 4.299 11.683 1.00 30.30 211 CYS A CA 1
ATOM 1658 C C . CYS A 1 211 ? -4.064 3.013 10.935 1.00 30.30 211 CYS A C 1
ATOM 1660 O O . CYS A 1 211 ? -3.185 3.085 10.082 1.00 30.30 211 CYS A O 1
ATOM 1662 N N . GLY A 1 212 ? -4.744 1.872 11.128 1.00 25.55 212 GLY A N 1
ATOM 1663 C CA . GLY A 1 212 ? -4.442 0.611 10.423 1.00 25.55 212 GLY A CA 1
ATOM 1664 C C . GLY A 1 212 ? -4.909 0.503 8.956 1.00 25.55 212 GLY A C 1
ATOM 1665 O O . GLY A 1 212 ? -4.369 -0.282 8.183 1.00 25.55 212 GLY A O 1
ATOM 1666 N N . SER A 1 213 ? -5.883 1.307 8.515 1.00 27.36 213 SER A N 1
ATOM 1667 C CA . SER A 1 213 ? -6.545 1.145 7.198 1.00 27.36 213 SER A CA 1
ATOM 1668 C C . SER A 1 213 ? -5.885 1.903 6.036 1.00 27.36 213 SER A C 1
ATOM 1670 O O . SER A 1 213 ? -6.210 1.674 4.868 1.00 27.36 213 SER A O 1
ATOM 1672 N N . ALA A 1 214 ? -4.982 2.839 6.335 1.00 30.28 214 ALA A N 1
ATOM 1673 C CA . ALA A 1 214 ? -4.263 3.606 5.318 1.00 30.28 214 ALA A CA 1
ATOM 1674 C C . ALA A 1 214 ? -3.002 2.875 4.830 1.00 30.28 214 ALA A C 1
ATOM 1676 O O . ALA A 1 214 ? -2.722 2.878 3.632 1.00 30.28 214 ALA A O 1
ATOM 1677 N N . SER A 1 215 ? -2.314 2.159 5.729 1.00 30.03 215 SER A N 1
ATOM 1678 C CA . SER A 1 215 ? -1.120 1.361 5.413 1.00 30.03 215 SER A CA 1
ATOM 1679 C C . SER A 1 215 ? -1.407 0.256 4.384 1.00 30.03 215 SER A C 1
ATOM 1681 O O . SER A 1 215 ? -0.611 0.024 3.475 1.00 30.03 215 SER A O 1
ATOM 1683 N N . ALA A 1 216 ? -2.596 -0.355 4.423 1.00 29.44 216 ALA A N 1
ATOM 1684 C CA . ALA A 1 216 ? -2.984 -1.402 3.476 1.00 29.44 216 ALA A CA 1
ATOM 1685 C C . ALA A 1 216 ? -3.047 -0.932 2.004 1.00 29.44 216 ALA A C 1
ATOM 1687 O O . ALA A 1 216 ? -2.856 -1.754 1.110 1.00 29.44 216 ALA A O 1
ATOM 1688 N N . ARG A 1 217 ? -3.261 0.371 1.742 1.00 35.25 217 ARG A N 1
ATOM 1689 C CA . ARG A 1 217 ? -3.476 0.918 0.384 1.00 35.25 217 ARG A CA 1
ATOM 1690 C C . ARG A 1 217 ? -2.198 1.118 -0.435 1.00 35.25 217 ARG A C 1
ATOM 1692 O O . ARG A 1 217 ? -2.299 1.176 -1.652 1.00 35.25 217 ARG A O 1
ATOM 1699 N N . CYS A 1 218 ? -1.027 1.196 0.200 1.00 29.72 218 CYS A N 1
ATOM 1700 C CA . CYS A 1 218 ? 0.265 1.270 -0.505 1.00 29.72 218 CYS A CA 1
ATOM 1701 C C . CYS A 1 218 ? 1.202 0.091 -0.206 1.00 29.72 218 CYS A C 1
ATOM 1703 O O . CYS A 1 218 ? 2.141 -0.132 -0.961 1.00 29.72 218 CYS A O 1
ATOM 1705 N N . SER A 1 219 ? 0.981 -0.667 0.875 1.00 30.03 219 SER A N 1
ATOM 1706 C CA . SER A 1 219 ? 2.015 -1.569 1.416 1.00 30.03 219 SER A CA 1
ATOM 1707 C C . SER A 1 219 ? 1.831 -3.051 1.079 1.00 30.03 219 SER A C 1
ATOM 1709 O O . SER A 1 219 ? 2.620 -3.870 1.543 1.00 30.03 219 SER A O 1
ATOM 1711 N N . THR A 1 220 ? 0.803 -3.443 0.316 1.00 28.66 220 THR A N 1
ATOM 1712 C CA . THR A 1 220 ? 0.461 -4.869 0.144 1.00 28.66 220 THR A CA 1
ATOM 1713 C C . THR A 1 220 ? 0.492 -5.373 -1.298 1.00 28.66 220 THR A C 1
ATOM 1715 O O . THR A 1 220 ? -0.479 -5.967 -1.745 1.00 28.66 220 THR A O 1
ATOM 1718 N N . ARG A 1 221 ? 1.632 -5.223 -1.995 1.00 32.47 221 ARG A N 1
ATOM 1719 C CA . ARG A 1 221 ? 2.300 -6.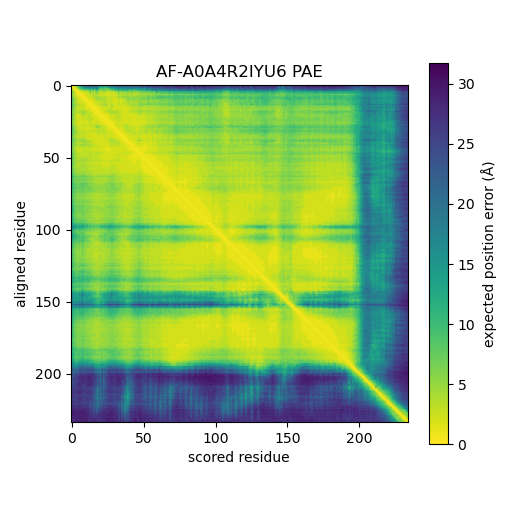319 -2.745 1.00 32.47 221 ARG A CA 1
ATOM 1720 C C . ARG A 1 221 ? 3.443 -5.813 -3.643 1.00 32.47 221 ARG A C 1
ATOM 1722 O O . ARG A 1 221 ? 3.235 -4.876 -4.401 1.00 32.47 221 ARG A O 1
ATOM 1729 N N . PRO A 1 222 ? 4.598 -6.504 -3.687 1.00 27.50 222 PRO A N 1
ATOM 1730 C CA . PRO A 1 222 ? 5.277 -6.697 -4.958 1.00 27.50 222 PRO A CA 1
ATOM 1731 C C . PRO A 1 222 ? 4.372 -7.582 -5.819 1.00 27.50 222 PRO A C 1
ATOM 1733 O O . PRO A 1 222 ? 3.937 -8.648 -5.369 1.00 27.50 222 PRO A O 1
ATOM 1736 N N . SER A 1 223 ? 4.048 -7.119 -7.021 1.00 29.62 223 SER A N 1
ATOM 1737 C CA . SER A 1 223 ? 3.270 -7.838 -8.026 1.00 29.62 223 SER A CA 1
ATOM 1738 C C . SER A 1 223 ? 3.749 -9.289 -8.091 1.00 29.62 223 SER A C 1
ATOM 1740 O O . SER A 1 223 ? 4.898 -9.583 -8.421 1.00 29.62 223 SER A O 1
ATOM 1742 N N . SER A 1 224 ? 2.875 -10.222 -7.714 1.00 26.77 224 SER A N 1
ATOM 1743 C CA . SER A 1 224 ? 3.116 -11.653 -7.851 1.00 26.77 224 SER A CA 1
ATOM 1744 C C . SER A 1 224 ? 2.958 -12.037 -9.321 1.00 26.77 224 SER A C 1
ATOM 1746 O O . SER A 1 224 ? 2.041 -12.772 -9.676 1.00 26.77 224 SER A O 1
ATOM 1748 N N . THR A 1 225 ? 3.829 -11.520 -10.184 1.00 24.73 225 THR A N 1
ATOM 1749 C CA . THR A 1 225 ? 4.029 -12.081 -11.516 1.00 24.73 225 THR A CA 1
ATOM 1750 C C . THR A 1 225 ? 5.028 -13.207 -11.344 1.00 24.73 225 THR A C 1
ATOM 1752 O O . THR A 1 225 ? 6.245 -13.029 -11.376 1.00 24.73 225 THR A O 1
ATOM 1755 N N . THR A 1 226 ? 4.488 -14.382 -11.048 1.00 23.89 226 THR A N 1
ATOM 1756 C CA . THR A 1 226 ? 5.197 -15.652 -11.047 1.00 23.89 226 THR A CA 1
ATOM 1757 C C . THR A 1 226 ? 5.836 -15.834 -12.423 1.00 23.89 226 THR A C 1
ATOM 1759 O O . THR A 1 226 ? 5.174 -16.241 -13.374 1.00 23.89 226 THR A O 1
ATOM 1762 N N . ALA A 1 227 ? 7.126 -15.528 -12.552 1.00 22.91 227 ALA A N 1
ATOM 1763 C CA . ALA A 1 227 ? 7.928 -16.018 -13.660 1.00 22.91 227 ALA A CA 1
ATOM 1764 C C . ALA A 1 227 ? 8.091 -17.535 -13.470 1.00 22.91 227 ALA A C 1
ATOM 1766 O O . ALA A 1 227 ? 9.053 -18.002 -12.862 1.00 22.91 227 ALA A O 1
ATOM 1767 N N . SER A 1 228 ? 7.113 -18.311 -13.946 1.00 22.22 228 SER A N 1
ATOM 1768 C CA . SER A 1 228 ? 7.322 -19.731 -14.224 1.00 22.22 228 SER A CA 1
ATOM 1769 C C . SER A 1 228 ? 8.289 -19.826 -15.396 1.00 22.22 228 SER A C 1
ATOM 1771 O O . SER A 1 228 ? 7.895 -19.750 -16.555 1.00 22.22 228 SER A O 1
ATOM 1773 N N . ALA A 1 229 ? 9.575 -19.972 -15.092 1.00 22.66 229 ALA A N 1
ATOM 1774 C CA . ALA A 1 229 ? 10.531 -20.508 -16.042 1.00 22.66 229 ALA A CA 1
ATOM 1775 C C . ALA A 1 229 ? 10.256 -22.013 -16.172 1.00 22.66 229 ALA A C 1
ATOM 1777 O O . ALA A 1 229 ? 10.765 -22.826 -15.401 1.00 22.66 229 ALA A O 1
ATOM 1778 N N . SER A 1 230 ? 9.407 -22.386 -17.128 1.00 23.34 230 SER A N 1
ATOM 1779 C CA . SER A 1 230 ? 9.274 -23.771 -17.569 1.00 23.34 230 SER A CA 1
ATOM 1780 C C . SER A 1 230 ? 10.515 -24.137 -18.378 1.00 23.34 230 SER A C 1
ATOM 1782 O O . SER A 1 230 ? 10.595 -23.892 -19.580 1.00 23.34 230 SER A O 1
ATOM 1784 N N . ALA A 1 231 ? 11.501 -24.726 -17.704 1.00 22.75 231 ALA A N 1
ATOM 1785 C CA . ALA A 1 231 ? 12.491 -25.558 -18.363 1.00 22.75 231 ALA A CA 1
ATOM 1786 C C . ALA A 1 231 ? 11.749 -26.741 -19.000 1.00 22.75 231 ALA A C 1
ATOM 1788 O O . ALA A 1 231 ? 11.245 -27.611 -18.293 1.00 22.75 231 ALA A O 1
ATOM 1789 N N . THR A 1 232 ? 11.666 -26.759 -20.328 1.00 23.95 232 THR A N 1
ATOM 1790 C CA . THR A 1 232 ? 11.276 -27.963 -21.062 1.00 23.95 232 THR A CA 1
ATOM 1791 C C . THR A 1 232 ? 12.494 -28.409 -21.845 1.00 23.95 232 THR A C 1
ATOM 1793 O O . THR A 1 232 ? 12.923 -27.747 -22.785 1.00 23.95 232 THR A O 1
ATOM 1796 N N . SER A 1 233 ? 13.092 -29.500 -21.382 1.00 25.03 233 SER A N 1
ATOM 1797 C CA . SER A 1 233 ? 14.064 -30.273 -22.135 1.00 25.03 233 SER A CA 1
ATOM 1798 C C . SER A 1 233 ? 13.368 -30.902 -23.337 1.00 25.03 233 SER A C 1
ATOM 1800 O O . SER A 1 233 ? 12.456 -31.707 -23.155 1.00 25.03 233 SER A O 1
ATOM 1802 N N . THR A 1 234 ? 13.811 -30.579 -24.548 1.00 30.59 234 THR A N 1
ATOM 1803 C CA . THR A 1 234 ? 14.098 -31.569 -25.597 1.00 30.59 234 THR A CA 1
ATOM 1804 C C . THR A 1 234 ? 15.070 -30.966 -26.597 1.00 30.59 234 THR A C 1
ATOM 1806 O O . THR A 1 234 ? 14.863 -29.792 -26.971 1.00 30.59 234 THR A O 1
#

Nearest PDB structures (foldseek):
  6qki-assembly1_B  TM=6.700E-01  e=1.350E+00  Chloracidobacterium thermophilum B
  6qki-assembly1_A  TM=6.268E-01  e=2.462E+00  Chloracidobacterium thermophilum B

Mean predicted aligned error: 9.82 Å

Foldseek 3Di:
DPDDDDDDPDDCVPPDDPPDDCVPPDDPPDDDDPDDDDAPDDQDADPNDRCVVVVVVVVCVVPVLVVLLPDLDLVSVLVSLVVLVVVVVVVVVVCVVDPPQQCDDDPPDGHVLLLLLQVQVVLCQQPCCFLVVDPAAGDQSHDYDCDPPPNPDRNNDPVDDDDPVVSVVSVVVSSVVVSVCSVPDDSVSQQDQTPHDPRRPPDDDPDRDRSSRVCCRSPDDDPPPPPPPPPDDD

Organism: NCBI:txid2512217